Protein AF-A0A957ZDR6-F1 (afdb_monomer)

pLDDT: mean 80.86, std 27.28, range [25.14, 98.69]

Radius of gyration: 25.99 Å; Cα contacts (8 Å, |Δi|>4): 421; chains: 1; bounding box: 66×56×71 Å

Secondary structure (DSSP, 8-state):
-----TT-----HHHHHHHHHHHHHHTT----TT--EEEEEEPTTSSSEEEEESS-EEEES-EEE--GGGHHHH-GGGTTTSEEEEEEEEEE--SSGGGSSTTT---EEEEETTEEEEEE-SBSBSSEEEEETTTT--B--TTTS--S--HHHHHHHHHHHHHH-GGG-S-EEEEEEEEEEE-TTS--EEEEETTEEEEEEEE--TTT-GGGHHHHHHHHHHHHHHS--SS--GGG-GGGGTT---------------TTHHHHHHHHTS-----------------------------------PPPTHHHHHHHSTT--

Sequence (321 aa):
MALYQPDGGFLAPENCVVSYCFAAMRHGAELHGREGVLRWEPLPGGEGVRVYTERAIYEADSLVITAGAWNDEMLGFLRNTAVPELQVLAWFQPQRPEFFTQESFPVFNLLVDEGRYYGFPVHAVPGFKIGKYHHLEERGHPDALRRDVMEEDEEVLRECVARYFPAAAGPVMTLKSCMFTNAPDGHFIIDLHPEHPQVSYASACSGHGFKFGSVIGEILADLAQYRQTRHNIDLFTHTRFQGQSAHGFSGEHGALTPIYETAVRKHAKREQHTISSPVRRTRHSPSGIPGAPSRETHLSRAYGEQPSEQRMQQQAETIRS

Structure (mmCIF, N/CA/C/O backbone):
data_AF-A0A957ZDR6-F1
#
_entry.id   AF-A0A957ZDR6-F1
#
loop_
_atom_site.group_PDB
_atom_site.id
_atom_site.type_symbol
_atom_site.label_atom_id
_atom_site.label_alt_id
_atom_site.label_comp_id
_atom_site.label_asym_id
_atom_site.label_entity_id
_atom_site.label_seq_id
_atom_site.pdbx_PDB_ins_code
_atom_site.Cartn_x
_atom_site.Cartn_y
_atom_site.Cartn_z
_atom_site.occupancy
_atom_site.B_iso_or_equiv
_atom_site.auth_seq_id
_atom_site.auth_comp_id
_atom_site.auth_asym_id
_atom_site.auth_atom_id
_atom_site.pdbx_PDB_model_num
ATOM 1 N N . MET A 1 1 ? 21.757 -15.442 -9.957 1.00 87.81 1 MET A N 1
ATOM 2 C CA . MET A 1 1 ? 20.842 -16.608 -9.962 1.00 87.81 1 MET A CA 1
ATOM 3 C C . MET A 1 1 ? 19.452 -16.095 -10.285 1.00 87.81 1 MET A C 1
ATOM 5 O O . MET A 1 1 ? 19.133 -15.007 -9.828 1.00 87.81 1 MET A O 1
ATOM 9 N N . ALA A 1 2 ? 18.661 -16.827 -11.066 1.00 93.62 2 ALA A N 1
ATOM 10 C CA . ALA A 1 2 ? 17.279 -16.466 -11.372 1.00 93.62 2 ALA A CA 1
ATOM 11 C C . ALA A 1 2 ? 16.365 -17.671 -11.114 1.00 93.62 2 ALA A C 1
ATOM 13 O O . ALA 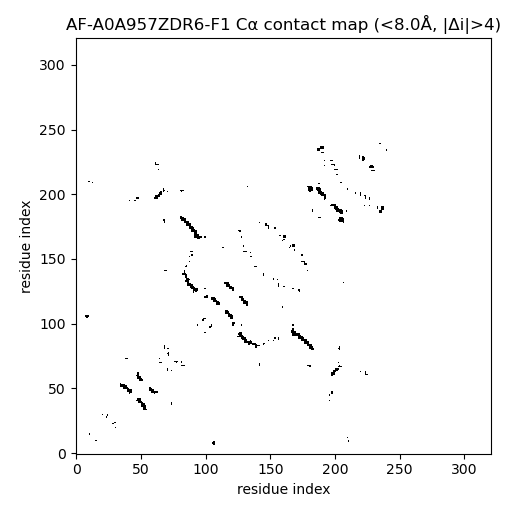A 1 2 ? 16.782 -18.810 -11.324 1.00 93.62 2 ALA A O 1
ATOM 14 N N . LEU A 1 3 ? 15.144 -17.400 -10.659 1.00 96.25 3 LEU A N 1
ATOM 15 C CA . LEU A 1 3 ? 14.067 -18.373 -10.495 1.00 96.25 3 LEU A CA 1
ATOM 16 C C . LEU A 1 3 ? 12.833 -17.818 -11.208 1.00 96.25 3 LEU A C 1
ATOM 18 O O . LEU A 1 3 ? 12.478 -16.660 -10.995 1.00 96.25 3 LEU A O 1
ATOM 22 N N . TYR A 1 4 ? 12.194 -18.637 -12.038 1.00 96.12 4 TYR A N 1
ATOM 23 C CA . TYR A 1 4 ? 10.965 -18.277 -12.737 1.00 96.12 4 TYR A CA 1
ATOM 24 C C . TYR A 1 4 ? 9.782 -19.045 -12.143 1.00 96.12 4 TYR A C 1
ATOM 26 O O . TYR A 1 4 ? 9.853 -20.264 -11.998 1.00 96.12 4 TYR A O 1
ATOM 34 N N . GLN A 1 5 ? 8.711 -18.326 -11.800 1.00 96.12 5 GLN A N 1
ATOM 35 C CA . GLN A 1 5 ? 7.467 -18.891 -11.280 1.00 96.12 5 GLN A CA 1
ATOM 36 C C . GLN A 1 5 ? 6.343 -18.634 -12.298 1.00 96.12 5 GLN A C 1
ATOM 38 O O . GLN A 1 5 ? 5.837 -17.511 -12.342 1.00 96.12 5 GLN A O 1
ATOM 43 N N . PRO A 1 6 ? 5.950 -19.634 -13.109 1.00 94.19 6 PRO A N 1
ATOM 44 C CA . PRO A 1 6 ? 4.965 -19.446 -14.179 1.00 94.19 6 PRO A CA 1
ATOM 45 C C . PRO A 1 6 ? 3.562 -19.110 -13.657 1.00 94.19 6 PRO A C 1
ATOM 47 O O . PRO A 1 6 ? 2.814 -18.422 -14.338 1.00 94.19 6 PRO A O 1
ATOM 50 N N . ASP A 1 7 ? 3.233 -19.530 -12.433 1.00 95.12 7 ASP A N 1
ATOM 51 C CA . ASP A 1 7 ? 1.944 -19.237 -11.787 1.00 95.12 7 ASP A CA 1
ATOM 52 C C . ASP A 1 7 ? 1.899 -17.835 -11.146 1.00 95.12 7 ASP A C 1
ATOM 54 O O . ASP A 1 7 ? 0.899 -17.434 -10.551 1.00 95.12 7 ASP A O 1
ATOM 58 N N . GLY A 1 8 ? 3.014 -17.096 -11.188 1.00 91.75 8 GLY A N 1
ATOM 59 C CA . GLY A 1 8 ? 3.090 -15.715 -10.722 1.00 91.75 8 GLY A CA 1
ATOM 60 C C . GLY A 1 8 ? 2.496 -14.730 -11.731 1.00 91.75 8 GLY A C 1
ATOM 61 O O . GLY A 1 8 ? 2.427 -14.991 -12.927 1.00 91.75 8 GLY A O 1
ATOM 62 N N . GLY A 1 9 ? 2.106 -13.549 -11.255 1.00 94.44 9 GLY A N 1
ATOM 63 C CA . GLY A 1 9 ? 1.541 -12.508 -12.109 1.00 94.44 9 GLY A CA 1
ATOM 64 C C . GLY A 1 9 ? 1.405 -11.172 -11.392 1.00 94.44 9 GLY A C 1
ATOM 65 O O . GLY A 1 9 ? 2.060 -10.920 -10.377 1.00 94.44 9 GLY A O 1
ATOM 66 N N . PHE A 1 10 ? 0.537 -10.312 -11.916 1.00 94.75 10 PHE A N 1
ATOM 67 C CA . PHE A 1 10 ? 0.193 -9.031 -11.308 1.00 94.75 10 PHE A CA 1
ATOM 68 C C . PHE A 1 10 ? -1.315 -8.831 -11.237 1.00 94.75 10 PHE A C 1
ATOM 70 O O . PHE A 1 10 ? -2.092 -9.508 -11.903 1.00 94.75 10 PHE A O 1
ATOM 77 N N . LEU A 1 11 ? -1.707 -7.861 -10.419 1.00 95.62 11 LEU A N 1
ATOM 78 C CA . LEU A 1 11 ? -3.070 -7.361 -10.320 1.00 95.62 11 LEU A CA 1
ATOM 79 C C . LEU A 1 11 ? -3.098 -5.940 -10.883 1.00 95.62 11 LEU A C 1
ATOM 81 O O . LEU A 1 11 ? -2.123 -5.206 -10.722 1.00 95.62 11 LEU A O 1
ATOM 85 N N . ALA A 1 12 ? -4.208 -5.552 -11.510 1.00 95.50 12 ALA A N 1
ATOM 86 C CA . ALA A 1 12 ? -4.492 -4.161 -11.856 1.00 95.50 12 ALA A CA 1
ATOM 87 C C . ALA A 1 12 ? -5.163 -3.494 -10.640 1.00 95.50 12 ALA A C 1
ATOM 89 O O . ALA A 1 12 ? -6.357 -3.724 -10.414 1.00 95.50 12 ALA A O 1
ATOM 90 N N . PRO A 1 13 ? -4.419 -2.741 -9.805 1.00 94.56 13 PRO A N 1
ATOM 91 C CA . PRO A 1 13 ? -4.865 -2.455 -8.452 1.00 94.56 13 PRO A CA 1
ATOM 92 C C . PRO A 1 13 ? -6.097 -1.554 -8.399 1.00 94.56 13 PRO A C 1
ATOM 94 O O . PRO A 1 13 ? -7.017 -1.822 -7.625 1.00 94.56 13 PRO A O 1
ATOM 97 N N . GLU A 1 14 ? -6.169 -0.549 -9.269 1.00 95.50 14 GLU A N 1
ATOM 98 C CA . GLU A 1 14 ? -7.319 0.349 -9.354 1.00 95.50 14 GLU A CA 1
ATOM 99 C C . GLU A 1 14 ? -8.589 -0.421 -9.747 1.00 95.50 14 GLU A C 1
ATOM 101 O O . GLU A 1 14 ? -9.639 -0.240 -9.133 1.00 95.50 14 GLU A O 1
ATOM 106 N N . ASN A 1 15 ? -8.485 -1.357 -10.697 1.00 97.12 15 ASN A N 1
ATOM 107 C CA . ASN A 1 15 ? -9.616 -2.185 -11.126 1.00 97.12 15 ASN A CA 1
ATOM 108 C C . ASN A 1 15 ? -10.099 -3.117 -10.009 1.00 97.12 15 ASN A C 1
ATOM 110 O O . ASN A 1 15 ? -11.307 -3.297 -9.842 1.00 97.12 15 ASN A O 1
ATOM 114 N N . CYS A 1 16 ? -9.182 -3.698 -9.229 1.00 98.06 16 CYS A N 1
ATOM 115 C CA . CYS A 1 16 ? -9.539 -4.517 -8.072 1.00 98.06 16 CYS A CA 1
ATOM 116 C C . CYS A 1 16 ? -10.306 -3.697 -7.022 1.00 98.06 16 CYS A C 1
ATOM 118 O O . CYS A 1 16 ? -11.359 -4.140 -6.566 1.00 98.06 16 CYS A O 1
ATOM 120 N N . VAL A 1 17 ? -9.823 -2.497 -6.677 1.00 97.69 17 VAL A N 1
ATOM 121 C CA . VAL A 1 17 ? -10.490 -1.609 -5.705 1.00 97.69 17 VAL A CA 1
ATOM 122 C C . VAL A 1 17 ? -11.878 -1.206 -6.199 1.00 97.69 17 VAL A C 1
ATOM 124 O O . VAL A 1 17 ? -12.858 -1.385 -5.480 1.00 97.69 17 VAL A O 1
ATOM 127 N N . VAL A 1 18 ? -11.984 -0.747 -7.449 1.00 97.88 18 VAL A N 1
ATOM 128 C CA . VAL A 1 18 ? -13.267 -0.378 -8.067 1.00 97.88 18 VAL A CA 1
ATOM 129 C C . VAL A 1 18 ? -14.252 -1.552 -8.043 1.00 97.88 18 VAL A C 1
ATOM 131 O O . VAL A 1 18 ? -15.420 -1.372 -7.697 1.00 97.88 18 VAL A O 1
ATOM 134 N N . SER A 1 19 ? -13.781 -2.764 -8.345 1.00 98.25 19 SER A N 1
ATOM 135 C CA . SER A 1 19 ? -14.615 -3.972 -8.324 1.00 98.25 19 SER A CA 1
ATOM 136 C C . SER A 1 19 ? -15.139 -4.289 -6.921 1.00 98.25 19 SER A C 1
ATOM 138 O O . SER A 1 19 ? -16.328 -4.575 -6.772 1.00 98.25 19 SER A O 1
ATOM 140 N N . TYR A 1 20 ? -14.295 -4.189 -5.887 1.00 98.12 20 TYR A N 1
ATOM 141 C CA . TYR A 1 20 ? -14.732 -4.378 -4.501 1.00 98.12 20 TYR A CA 1
ATOM 142 C C . TYR A 1 20 ? -15.722 -3.303 -4.051 1.00 98.12 20 TYR A C 1
ATOM 144 O O . TYR A 1 20 ? -16.720 -3.644 -3.421 1.00 98.12 20 TYR A O 1
ATOM 152 N N . CYS A 1 21 ? -15.513 -2.034 -4.414 1.00 98.31 21 CYS A N 1
ATOM 153 C CA . CYS A 1 21 ? -16.462 -0.962 -4.104 1.00 98.31 21 CYS A CA 1
ATOM 154 C C . CYS A 1 21 ? -17.841 -1.226 -4.725 1.00 98.31 21 CYS A C 1
ATOM 156 O O . CYS A 1 21 ? -18.854 -1.125 -4.034 1.00 98.31 21 CYS A O 1
ATOM 158 N N . PHE A 1 22 ? -17.898 -1.610 -6.006 1.00 98.31 22 PHE A N 1
ATOM 159 C CA . PHE A 1 22 ? -19.168 -1.949 -6.655 1.00 98.31 22 PHE A CA 1
ATOM 160 C C . PHE A 1 22 ? -19.846 -3.166 -6.027 1.00 98.31 22 PHE A C 1
ATOM 162 O O . PHE A 1 22 ? -21.063 -3.150 -5.829 1.00 98.31 22 PHE A O 1
ATOM 169 N N . ALA A 1 23 ? -19.079 -4.204 -5.690 1.00 98.44 23 ALA A N 1
ATOM 170 C CA . ALA A 1 23 ? -19.614 -5.370 -4.998 1.00 98.44 23 ALA A CA 1
ATOM 171 C C . ALA A 1 23 ? -20.181 -4.988 -3.621 1.00 98.44 23 ALA A C 1
ATOM 173 O O . ALA A 1 23 ? -21.320 -5.337 -3.319 1.00 98.44 23 ALA A O 1
ATOM 174 N N . ALA A 1 24 ? -19.442 -4.212 -2.824 1.00 98.38 24 ALA A N 1
ATOM 175 C CA . ALA A 1 24 ? -19.879 -3.756 -1.508 1.00 98.38 24 ALA A CA 1
ATOM 176 C C . ALA A 1 24 ? -21.178 -2.936 -1.590 1.00 98.38 24 ALA A C 1
ATOM 178 O O . ALA A 1 24 ? -22.138 -3.245 -0.886 1.00 98.38 24 ALA A O 1
ATOM 179 N N . MET A 1 25 ? -21.259 -1.966 -2.510 1.00 98.31 25 MET A N 1
ATOM 180 C CA . MET A 1 25 ? -22.481 -1.176 -2.726 1.00 98.31 25 MET A CA 1
ATOM 181 C C . MET A 1 25 ? -23.672 -2.048 -3.138 1.00 98.31 25 MET A C 1
ATOM 183 O O . MET A 1 25 ? -24.784 -1.850 -2.652 1.00 98.31 25 MET A O 1
ATOM 187 N N . ARG A 1 26 ? -23.458 -3.063 -3.987 1.00 98.56 26 ARG A N 1
ATOM 188 C CA . ARG A 1 26 ? -24.514 -4.018 -4.371 1.00 98.56 26 ARG A CA 1
ATOM 189 C C . ARG A 1 26 ? -25.044 -4.821 -3.177 1.00 98.56 26 ARG A C 1
ATOM 191 O O . ARG A 1 26 ? -26.199 -5.240 -3.199 1.00 98.56 26 ARG A O 1
ATOM 198 N N . HIS A 1 27 ? -24.215 -5.027 -2.159 1.00 98.44 27 HIS A N 1
ATOM 199 C CA . HIS A 1 27 ? -24.588 -5.675 -0.904 1.00 98.44 27 HIS A CA 1
ATOM 200 C C . HIS A 1 27 ? -25.086 -4.694 0.171 1.00 98.44 27 HIS A C 1
ATOM 202 O O . HIS A 1 27 ? -25.344 -5.118 1.294 1.00 98.44 27 HIS A O 1
ATOM 208 N N . GLY A 1 28 ? -25.277 -3.415 -0.172 1.00 98.56 28 GLY A N 1
ATOM 209 C CA . GLY A 1 28 ? -25.850 -2.404 0.716 1.00 98.56 28 GLY A CA 1
ATOM 210 C C . GLY A 1 28 ? -24.833 -1.588 1.514 1.00 98.56 28 GLY A C 1
ATOM 211 O O . GLY A 1 28 ? -25.240 -0.852 2.403 1.00 98.56 28 GLY A O 1
ATOM 212 N N . ALA A 1 29 ? -23.532 -1.692 1.222 1.00 98.44 29 ALA A N 1
ATOM 213 C CA . ALA A 1 29 ? -22.541 -0.824 1.854 1.00 98.44 29 ALA A CA 1
ATOM 214 C C . ALA A 1 29 ? -22.674 0.625 1.358 1.00 98.44 29 ALA A C 1
ATOM 216 O O . ALA A 1 29 ? -22.761 0.876 0.153 1.00 98.44 29 ALA A O 1
ATOM 217 N N . GLU A 1 30 ? -22.611 1.578 2.284 1.00 98.19 30 GLU A N 1
ATOM 218 C CA . GLU A 1 30 ? -22.577 3.009 1.985 1.00 98.19 30 GLU A CA 1
ATOM 219 C C . GLU A 1 30 ? -21.123 3.491 1.887 1.00 98.19 30 GLU A C 1
ATOM 221 O O . GLU A 1 30 ? -20.305 3.231 2.769 1.00 98.19 30 GLU A O 1
ATOM 226 N N . LEU A 1 31 ? -20.778 4.175 0.791 1.00 97.75 31 LEU A N 1
ATOM 227 C CA . LEU A 1 31 ? -19.429 4.697 0.559 1.00 97.75 31 LEU A CA 1
ATOM 228 C C . LEU A 1 31 ? -19.418 6.225 0.651 1.00 97.75 31 LEU A C 1
ATOM 230 O O . LEU A 1 31 ? -19.901 6.923 -0.242 1.00 97.75 31 LEU A O 1
ATOM 234 N N . HIS A 1 32 ? -18.791 6.739 1.706 1.00 97.31 32 HIS A N 1
ATOM 235 C CA . HIS A 1 32 ? -18.653 8.169 1.971 1.00 97.31 32 HIS A CA 1
ATOM 236 C C . HIS A 1 32 ? -17.319 8.692 1.423 1.00 97.31 32 HIS A C 1
ATOM 238 O O . HIS A 1 32 ? -16.299 8.735 2.106 1.00 97.31 32 HIS A O 1
ATOM 244 N N . GLY A 1 33 ? -17.304 9.048 0.137 1.00 95.94 33 GLY A N 1
ATOM 245 C CA . GLY A 1 33 ? -16.119 9.606 -0.518 1.00 95.94 33 GLY A CA 1
ATOM 246 C C . GLY A 1 33 ? -15.890 11.089 -0.200 1.00 95.94 33 GLY A C 1
ATOM 247 O O . GLY A 1 33 ? -16.839 11.865 -0.079 1.00 95.94 33 GLY A O 1
ATOM 248 N N . ARG A 1 34 ? -14.614 11.511 -0.188 1.00 96.25 34 ARG A N 1
ATOM 249 C CA . ARG A 1 34 ? -14.180 12.903 0.081 1.00 96.25 34 ARG A CA 1
ATOM 250 C C . ARG A 1 34 ? -14.604 13.412 1.465 1.00 96.25 34 ARG A C 1
ATOM 252 O O . ARG A 1 34 ? -15.035 14.557 1.600 1.00 96.25 34 ARG A O 1
ATOM 259 N N . GLU A 1 35 ? -14.517 12.544 2.458 1.00 97.69 35 GLU A N 1
ATOM 260 C CA . GLU A 1 35 ? -14.884 12.834 3.836 1.00 97.69 35 GLU A CA 1
ATOM 261 C C . GLU A 1 35 ? -13.747 12.374 4.746 1.00 97.69 35 GLU A C 1
ATOM 263 O O . GLU A 1 35 ? -13.565 11.175 4.963 1.00 97.69 35 GLU A O 1
ATOM 268 N N . GLY A 1 36 ? -12.932 13.327 5.206 1.00 96.94 36 GLY A N 1
ATOM 269 C CA . GLY A 1 36 ? -11.820 13.031 6.101 1.00 96.94 36 GLY A CA 1
ATOM 270 C C . GLY A 1 36 ? -12.322 12.610 7.480 1.00 96.94 36 GLY A C 1
ATOM 271 O O . GLY A 1 36 ? -13.165 13.287 8.075 1.00 96.94 36 GLY A O 1
ATOM 272 N N . VAL A 1 37 ? -11.801 11.500 8.003 1.00 98.00 37 VAL A N 1
ATOM 273 C CA . VAL A 1 37 ? -11.953 11.161 9.423 1.00 98.00 37 VAL A CA 1
ATOM 274 C C . VAL A 1 37 ? -11.009 12.059 10.217 1.00 98.00 37 VAL A C 1
ATOM 276 O O . VAL A 1 37 ? -9.846 12.195 9.859 1.00 98.00 37 VAL A O 1
ATOM 279 N N . LEU A 1 38 ? -11.512 12.669 11.289 1.00 97.31 38 LEU A N 1
ATOM 280 C CA . LEU A 1 38 ? -10.749 13.578 12.148 1.00 97.31 38 LEU A CA 1
ATOM 281 C C . LEU A 1 38 ? -10.263 12.883 13.420 1.00 97.31 38 LEU A C 1
ATOM 283 O O . LEU A 1 38 ? -9.162 13.145 13.894 1.00 97.31 38 LEU A O 1
ATOM 287 N N . ARG A 1 39 ? -11.117 12.039 14.009 1.00 97.88 39 ARG A N 1
ATOM 288 C CA . ARG A 1 39 ? -10.822 11.244 15.210 1.00 97.88 39 ARG A CA 1
ATOM 289 C C . ARG A 1 39 ? -11.894 10.184 15.434 1.00 97.88 39 ARG A C 1
ATOM 291 O O . ARG A 1 39 ? -12.987 10.261 14.873 1.00 97.88 39 ARG A O 1
ATOM 298 N N . TRP A 1 40 ? -11.624 9.264 16.347 1.00 98.12 40 TRP A N 1
ATOM 299 C CA . TRP A 1 40 ? -12.604 8.316 16.864 1.00 98.12 40 TRP A CA 1
ATOM 300 C C . TRP A 1 40 ? -12.458 8.174 18.384 1.00 98.12 40 TRP A C 1
ATOM 302 O O . TRP A 1 40 ? -11.443 8.570 18.957 1.00 98.12 40 TRP A O 1
ATOM 312 N N . GLU A 1 41 ? -13.485 7.648 19.043 1.00 97.81 41 GLU A N 1
ATOM 313 C CA . GLU A 1 41 ? -13.469 7.315 20.473 1.00 97.81 41 GLU A CA 1
ATOM 314 C C . GLU A 1 41 ? -14.363 6.090 20.743 1.00 97.81 41 GLU A C 1
ATOM 316 O O . GLU A 1 41 ? -15.332 5.877 20.009 1.00 97.81 41 GLU A O 1
ATOM 321 N N . PRO A 1 42 ? -14.079 5.264 21.765 1.00 97.50 42 PRO A N 1
ATOM 322 C CA . PRO A 1 42 ? -15.013 4.228 22.197 1.00 97.50 42 PRO A CA 1
ATOM 323 C C . PRO A 1 42 ? -16.284 4.857 22.791 1.00 97.50 42 PRO A C 1
ATOM 325 O O . PRO A 1 42 ? -16.229 5.908 23.436 1.00 97.50 42 PRO A O 1
ATOM 328 N N . LEU A 1 43 ? -17.433 4.202 22.614 1.00 97.25 43 LEU A N 1
ATOM 329 C CA . LEU A 1 43 ? -18.673 4.635 23.262 1.00 97.25 43 LEU A CA 1
ATOM 330 C C . LEU A 1 43 ? -18.635 4.389 24.785 1.00 97.25 43 LEU A C 1
ATOM 332 O O . LEU A 1 43 ? -17.914 3.501 25.259 1.00 97.25 43 LEU A O 1
ATOM 336 N N . PRO A 1 44 ? -19.420 5.144 25.584 1.00 91.19 44 PRO A N 1
ATOM 337 C CA . PRO A 1 44 ? -19.577 4.871 27.010 1.00 91.19 44 PRO A CA 1
ATOM 338 C C . PRO A 1 44 ? -20.025 3.425 27.255 1.00 91.19 44 PRO A C 1
ATOM 340 O O . PRO A 1 44 ? -20.981 2.961 26.645 1.00 91.19 44 PRO A O 1
ATOM 343 N N . GLY A 1 45 ? -19.341 2.714 28.154 1.00 84.25 45 GLY A N 1
ATOM 344 C CA . GLY A 1 45 ? -19.579 1.285 28.402 1.00 84.25 45 GLY A CA 1
ATOM 345 C C . GLY A 1 45 ? -18.694 0.344 27.578 1.00 84.25 45 GLY A C 1
ATOM 346 O O . GLY A 1 45 ? -18.644 -0.842 27.882 1.00 84.25 45 GLY A O 1
ATOM 347 N N . GLY A 1 46 ? -17.935 0.864 26.606 1.00 81.06 46 GLY A N 1
ATOM 348 C CA . GLY A 1 46 ? -16.955 0.094 25.832 1.00 81.06 46 GLY A CA 1
ATOM 349 C C . GLY A 1 46 ? -17.546 -0.736 24.690 1.00 81.06 46 GLY A C 1
ATOM 350 O O . GLY A 1 46 ? -16.796 -1.410 23.988 1.00 81.06 46 GLY A O 1
ATOM 351 N N . GLU A 1 47 ? -18.860 -0.669 24.476 1.00 87.88 47 GLU A N 1
ATOM 352 C CA . GLU A 1 47 ? -19.558 -1.346 23.384 1.00 87.88 47 GLU A CA 1
ATOM 353 C C . GLU A 1 47 ? -19.675 -0.395 22.186 1.00 87.88 47 GLU A C 1
ATOM 355 O O . GLU A 1 47 ? -20.469 0.540 22.194 1.00 87.88 47 GLU A O 1
ATOM 360 N N . GLY A 1 48 ? -18.840 -0.610 21.168 1.00 96.19 48 GLY A N 1
ATOM 361 C CA . GLY A 1 48 ? -18.839 0.182 19.938 1.00 96.19 48 GLY A CA 1
ATOM 362 C C . GLY A 1 48 ? -17.908 1.397 19.944 1.00 96.19 48 GLY A C 1
ATOM 363 O O . GLY A 1 48 ? -17.063 1.588 20.830 1.00 96.19 48 GLY A O 1
ATOM 364 N N . VAL A 1 49 ? -18.030 2.197 18.891 1.00 98.31 49 VAL A N 1
ATOM 365 C CA . VAL A 1 49 ? -17.201 3.370 18.602 1.00 98.31 49 VAL A CA 1
ATOM 366 C C . VAL A 1 49 ? -18.043 4.535 18.099 1.00 98.31 49 VAL A C 1
ATOM 368 O O . VAL A 1 49 ? -19.118 4.350 17.527 1.00 98.31 49 VAL A O 1
ATOM 371 N N . ARG A 1 50 ? -17.494 5.738 18.244 1.00 98.44 50 ARG A N 1
ATOM 372 C CA . ARG A 1 50 ? -17.949 6.950 17.575 1.00 98.44 50 ARG A CA 1
ATOM 373 C C . ARG A 1 50 ? -16.824 7.512 16.714 1.00 98.44 50 ARG A C 1
ATOM 375 O O . ARG A 1 50 ? -15.711 7.707 17.200 1.00 98.44 50 ARG A O 1
ATOM 382 N N . VAL A 1 51 ? -17.119 7.800 15.452 1.00 98.56 51 VAL A N 1
ATOM 383 C CA . VAL A 1 51 ? -16.183 8.354 14.467 1.00 98.56 51 VAL A CA 1
ATOM 384 C C . VAL A 1 51 ? -16.630 9.760 14.092 1.00 98.56 51 VAL A C 1
ATOM 386 O O . VAL A 1 51 ? -17.776 9.966 13.700 1.00 98.56 51 VAL A O 1
ATOM 389 N N . TYR A 1 52 ? -15.721 10.724 14.206 1.00 98.56 52 TYR A N 1
ATOM 390 C CA . TYR A 1 52 ? -15.947 12.118 13.849 1.00 98.56 52 TYR A CA 1
ATOM 391 C C . TYR A 1 52 ? -15.275 12.396 12.513 1.00 98.56 52 TYR A C 1
ATOM 393 O O . TYR A 1 52 ? -14.077 12.145 12.354 1.00 98.56 52 TYR A O 1
ATOM 401 N N . THR A 1 53 ? -16.028 12.944 11.570 1.00 98.44 53 THR A N 1
ATOM 402 C CA . THR A 1 53 ? -15.521 13.343 10.258 1.00 98.44 53 THR A CA 1
ATOM 403 C C . THR A 1 53 ? -15.668 14.844 10.065 1.00 98.44 53 THR A C 1
ATOM 405 O O . THR A 1 53 ? -16.249 15.552 10.889 1.00 98.44 53 THR A O 1
ATOM 408 N N . GLU A 1 54 ? -15.169 15.343 8.941 1.00 97.62 54 GLU A N 1
ATOM 409 C CA . GLU A 1 54 ? -15.395 16.724 8.505 1.00 97.62 54 GLU A CA 1
ATOM 410 C C . GLU A 1 54 ? -16.879 17.067 8.281 1.00 97.62 54 GLU A C 1
ATOM 412 O O . GLU A 1 54 ? -17.221 18.243 8.153 1.00 97.62 54 GLU A O 1
ATOM 417 N N . ARG A 1 55 ? -17.764 16.064 8.185 1.00 97.94 55 ARG A N 1
ATOM 418 C CA . ARG A 1 55 ? -19.165 16.253 7.774 1.00 97.94 55 ARG A CA 1
ATOM 419 C C . ARG A 1 55 ? -20.183 15.728 8.773 1.00 97.94 55 ARG A C 1
ATOM 421 O O . ARG A 1 55 ? -21.289 16.263 8.827 1.00 97.94 55 ARG A O 1
ATOM 428 N N . ALA A 1 56 ? -19.848 14.683 9.520 1.00 98.06 56 ALA A N 1
ATOM 429 C CA . ALA A 1 56 ? -20.808 13.942 10.319 1.00 98.06 56 ALA A CA 1
ATOM 430 C C . ALA A 1 56 ? -20.149 13.209 11.495 1.00 98.06 56 ALA A C 1
ATOM 432 O O . ALA A 1 56 ? -18.928 13.171 11.662 1.00 98.06 56 ALA A O 1
ATOM 433 N N . ILE A 1 57 ? -21.009 12.631 12.327 1.00 98.50 57 ILE A N 1
ATOM 434 C CA . ILE A 1 57 ? -20.635 11.713 13.394 1.00 98.50 57 ILE A CA 1
ATOM 435 C C . ILE A 1 57 ? -21.335 10.390 13.105 1.00 98.50 57 ILE A C 1
ATOM 437 O O . ILE A 1 57 ? -22.550 10.376 12.907 1.00 98.50 57 ILE A O 1
ATOM 441 N N . TYR A 1 58 ? -20.573 9.299 13.107 1.00 98.31 58 TYR A N 1
ATOM 442 C CA . TYR A 1 58 ? -21.087 7.943 12.925 1.00 98.31 58 TYR A CA 1
ATOM 443 C C . TYR A 1 58 ? -20.845 7.124 14.184 1.00 98.31 58 TYR A C 1
ATOM 445 O O . TYR A 1 58 ? -19.807 7.267 14.831 1.00 98.31 58 TYR A O 1
ATOM 453 N N . GLU A 1 59 ? -21.781 6.243 14.507 1.00 98.19 59 GLU A N 1
ATOM 454 C CA . GLU A 1 59 ? -21.633 5.251 15.568 1.00 98.19 59 GLU A CA 1
ATOM 455 C C . GLU A 1 59 ? -21.756 3.852 14.968 1.00 98.19 59 GLU A C 1
ATOM 457 O O . GLU A 1 59 ? -22.542 3.635 14.044 1.00 98.19 59 GLU A O 1
ATOM 462 N N . ALA A 1 60 ? -20.943 2.919 15.460 1.00 98.06 60 ALA A N 1
ATOM 463 C CA . ALA A 1 60 ? -20.924 1.541 14.984 1.00 98.06 60 ALA A CA 1
ATOM 464 C C . ALA A 1 60 ? -20.442 0.586 16.080 1.00 98.06 60 ALA A C 1
ATOM 466 O O . ALA A 1 60 ? -19.642 0.963 16.936 1.00 98.06 60 ALA A O 1
ATOM 467 N N . ASP A 1 61 ? -20.852 -0.680 15.999 1.00 97.75 61 ASP A N 1
ATOM 468 C CA . ASP A 1 61 ? -20.408 -1.725 16.931 1.00 97.75 61 ASP A CA 1
ATOM 469 C C . ASP A 1 61 ? -18.915 -2.057 16.778 1.00 97.75 61 ASP A C 1
ATOM 471 O O . ASP A 1 61 ? -18.282 -2.560 17.706 1.00 97.75 61 ASP A O 1
ATOM 475 N N . SER A 1 62 ? -18.343 -1.817 15.593 1.00 98.12 62 SER A N 1
ATOM 476 C CA . SER A 1 62 ? -16.951 -2.136 15.260 1.00 98.12 62 SER A CA 1
ATOM 477 C C . SER A 1 62 ? -16.328 -1.102 14.336 1.00 98.12 62 SER A C 1
ATOM 479 O O . SER A 1 62 ? -17.013 -0.519 13.497 1.00 98.12 62 SER A O 1
ATOM 481 N N . LEU A 1 63 ? -15.008 -0.943 14.441 1.00 98.62 63 LEU A N 1
ATOM 482 C CA . LEU A 1 63 ? -14.207 -0.099 13.557 1.00 98.62 63 LEU A CA 1
ATOM 483 C C . LEU A 1 63 ? -13.092 -0.914 12.903 1.00 98.62 63 LEU A C 1
ATOM 485 O O . LEU A 1 63 ? -12.415 -1.703 13.563 1.00 98.62 63 LEU A O 1
ATOM 489 N N . VAL A 1 64 ? -12.874 -0.685 11.611 1.00 98.69 64 VAL A N 1
ATOM 490 C CA . VAL A 1 64 ? -11.722 -1.209 10.873 1.00 98.69 64 VAL A CA 1
ATOM 491 C C . VAL A 1 64 ? -10.892 -0.025 10.389 1.00 98.69 64 VAL A C 1
ATOM 493 O O . VAL A 1 64 ? -11.399 0.816 9.649 1.00 98.69 64 VAL A O 1
ATOM 496 N N . ILE A 1 65 ? -9.626 0.056 10.802 1.00 98.56 65 ILE A N 1
ATOM 497 C CA . ILE A 1 65 ? -8.722 1.153 10.433 1.00 98.56 65 ILE A CA 1
ATOM 498 C C . ILE A 1 65 ? -7.705 0.660 9.396 1.00 98.56 65 ILE A C 1
ATOM 500 O O . ILE A 1 65 ? -6.823 -0.152 9.683 1.00 98.56 65 ILE A O 1
ATOM 504 N N . THR A 1 66 ? -7.839 1.164 8.169 1.00 97.81 66 THR A N 1
ATOM 505 C CA . THR A 1 66 ? -6.979 0.848 7.014 1.00 97.81 66 THR A CA 1
ATOM 506 C C . THR A 1 66 ? -6.635 2.110 6.217 1.00 97.81 66 THR A C 1
ATOM 508 O O . THR A 1 66 ? -6.696 2.122 4.988 1.00 97.81 66 THR A O 1
ATOM 511 N N . ALA A 1 67 ? -6.282 3.194 6.911 1.00 96.69 67 ALA A N 1
ATOM 512 C CA . ALA A 1 67 ? -5.959 4.505 6.338 1.00 96.69 67 ALA A CA 1
ATOM 513 C C . ALA A 1 67 ? -4.565 4.571 5.669 1.00 96.69 67 ALA A C 1
ATOM 515 O O . ALA A 1 67 ? -4.093 5.639 5.278 1.00 96.69 67 ALA A O 1
ATOM 516 N N . GLY A 1 68 ? -3.884 3.431 5.520 1.00 95.62 68 GLY A N 1
ATOM 517 C CA . GLY A 1 68 ? -2.588 3.337 4.853 1.00 95.62 68 GLY A CA 1
ATOM 518 C C . GLY A 1 68 ? -1.528 4.188 5.552 1.00 95.62 68 GLY A C 1
ATOM 519 O O . GLY A 1 68 ? -1.214 3.958 6.717 1.00 95.62 68 GLY A O 1
ATOM 520 N N . ALA A 1 69 ? -0.981 5.173 4.837 1.00 96.50 69 ALA A N 1
ATOM 521 C CA . ALA A 1 69 ? 0.077 6.041 5.348 1.00 96.50 69 ALA A CA 1
ATOM 522 C C . ALA A 1 69 ? -0.367 6.983 6.482 1.00 96.50 69 ALA A C 1
ATOM 524 O O . ALA A 1 69 ? 0.495 7.463 7.205 1.00 96.50 69 ALA A O 1
ATOM 525 N N . TRP A 1 70 ? -1.675 7.187 6.665 1.00 96.94 70 TRP A N 1
ATOM 526 C CA . TRP A 1 70 ? -2.265 8.004 7.736 1.00 96.94 70 TRP A CA 1
ATOM 527 C C . TRP A 1 70 ? -2.695 7.176 8.958 1.00 96.94 70 TRP A C 1
ATOM 529 O O . TRP A 1 70 ? -3.385 7.665 9.848 1.00 96.94 70 TRP A O 1
ATOM 539 N N . ASN A 1 71 ? -2.343 5.886 9.015 1.00 95.44 71 ASN A N 1
ATOM 540 C CA . ASN A 1 71 ? -2.776 5.025 10.116 1.00 95.44 71 ASN A CA 1
ATOM 541 C C . ASN A 1 71 ? -2.287 5.509 11.492 1.00 95.44 71 ASN A C 1
ATOM 543 O O . ASN A 1 71 ? -2.979 5.265 12.474 1.00 95.44 71 ASN A O 1
ATOM 547 N N . ASP A 1 72 ? -1.137 6.180 11.592 1.00 93.00 72 ASP A N 1
ATOM 548 C CA . ASP A 1 72 ? -0.600 6.661 12.873 1.00 93.00 72 ASP A CA 1
ATOM 549 C C . ASP A 1 72 ? -1.409 7.822 13.480 1.00 93.00 72 ASP A C 1
ATOM 551 O O . ASP A 1 72 ? -1.441 7.963 14.704 1.00 93.00 72 ASP A O 1
ATOM 555 N N . GLU A 1 73 ? -2.108 8.609 12.660 1.00 93.94 73 GLU A N 1
ATOM 556 C CA . GLU A 1 73 ? -3.037 9.649 13.119 1.00 93.94 73 GLU A CA 1
ATOM 557 C C . GLU A 1 73 ? -4.229 9.052 13.873 1.00 93.94 73 GLU A C 1
ATOM 559 O O . GLU A 1 73 ? -4.704 9.625 14.853 1.00 93.94 73 GLU A O 1
ATOM 564 N N . MET A 1 74 ? -4.675 7.867 13.450 1.00 95.25 74 MET A N 1
ATOM 565 C CA . MET A 1 74 ? -5.800 7.150 14.058 1.00 95.25 74 MET A CA 1
ATOM 566 C C . MET A 1 74 ? -5.360 6.141 15.123 1.00 95.25 74 MET A C 1
ATOM 568 O O . MET A 1 74 ? -6.150 5.774 15.994 1.00 95.25 74 MET A O 1
ATOM 572 N N . LEU A 1 75 ? -4.114 5.672 15.046 1.00 95.81 75 LEU A N 1
ATOM 573 C CA . LEU A 1 75 ? -3.523 4.637 15.891 1.00 95.81 75 LEU A CA 1
ATOM 574 C C . LEU A 1 75 ? -2.167 5.128 16.402 1.00 95.81 75 LEU A C 1
ATOM 576 O O . LEU A 1 75 ? -1.113 4.689 15.942 1.00 95.81 75 LEU A O 1
ATOM 580 N N . GLY A 1 76 ? -2.187 6.040 17.376 1.00 94.06 76 GLY A N 1
ATOM 581 C CA . GLY A 1 76 ? -0.982 6.731 17.852 1.00 94.06 76 GLY A CA 1
ATOM 582 C C . GLY A 1 76 ? 0.157 5.815 18.320 1.00 94.06 76 GLY A C 1
ATOM 583 O O . GLY A 1 76 ? 1.319 6.210 18.247 1.00 94.06 76 GLY A O 1
ATOM 584 N N . PHE A 1 77 ? -0.140 4.581 18.741 1.00 93.44 77 PHE A N 1
ATOM 585 C CA . PHE A 1 77 ? 0.871 3.587 19.123 1.00 93.44 77 PHE A CA 1
ATOM 586 C C . PHE A 1 77 ? 1.653 3.005 17.933 1.00 93.44 77 PHE A C 1
ATOM 588 O O . PHE A 1 77 ? 2.715 2.430 18.143 1.00 93.44 77 PHE A O 1
ATOM 595 N N . LEU A 1 78 ? 1.168 3.165 16.696 1.00 94.06 78 LEU A N 1
ATOM 596 C CA . LEU A 1 78 ? 1.904 2.798 15.482 1.00 94.06 78 LEU A CA 1
ATOM 597 C C . LEU A 1 78 ? 2.916 3.867 15.060 1.00 94.06 78 LEU A C 1
ATOM 599 O O . LEU A 1 78 ? 3.704 3.633 14.138 1.00 94.06 78 LEU A O 1
ATOM 603 N N . ARG A 1 79 ? 2.924 5.031 15.722 1.00 90.62 79 ARG A N 1
ATOM 604 C CA . ARG A 1 79 ? 3.906 6.086 15.469 1.00 90.62 79 ARG A CA 1
ATOM 605 C C . ARG A 1 79 ? 5.314 5.515 15.646 1.00 90.62 79 ARG A C 1
ATOM 607 O O . ARG A 1 79 ? 5.624 4.913 16.668 1.00 90.62 79 ARG A O 1
ATOM 614 N N . ASN A 1 80 ? 6.171 5.728 14.649 1.00 89.94 80 ASN A N 1
ATOM 615 C CA . ASN A 1 80 ? 7.532 5.173 14.522 1.00 89.94 80 ASN A CA 1
ATOM 616 C C . ASN A 1 80 ? 7.628 3.679 14.159 1.00 89.94 80 ASN A C 1
ATOM 618 O O . ASN A 1 80 ? 8.708 3.234 13.776 1.00 89.94 80 ASN A O 1
ATOM 622 N N . THR A 1 81 ? 6.538 2.912 14.227 1.00 93.56 81 THR A N 1
ATOM 623 C CA . THR A 1 81 ? 6.512 1.504 13.794 1.00 93.56 81 THR A CA 1
ATOM 624 C C . THR A 1 81 ? 5.908 1.347 12.404 1.00 93.56 81 THR A C 1
ATOM 626 O O . THR A 1 81 ? 6.299 0.444 11.684 1.00 93.56 81 THR A O 1
ATOM 629 N N . ALA A 1 82 ? 4.986 2.215 11.992 1.00 95.00 82 ALA A N 1
ATOM 630 C CA . ALA A 1 82 ? 4.444 2.251 10.637 1.00 95.00 82 ALA A CA 1
ATOM 631 C C . ALA A 1 82 ? 4.841 3.579 9.981 1.00 95.00 82 ALA A C 1
ATOM 633 O O . ALA A 1 82 ? 4.154 4.583 10.140 1.00 95.00 82 ALA A O 1
ATOM 634 N N . VAL A 1 83 ? 5.976 3.598 9.278 1.00 96.12 83 VAL A N 1
ATOM 635 C CA . VAL A 1 83 ? 6.587 4.841 8.777 1.00 96.12 83 VAL A CA 1
ATOM 636 C C . VAL A 1 83 ? 6.319 5.012 7.281 1.00 96.12 83 VAL A C 1
ATOM 638 O O . VAL A 1 83 ? 6.726 4.145 6.499 1.00 96.12 83 VAL A O 1
ATOM 641 N N . PRO A 1 84 ? 5.650 6.097 6.854 1.00 97.56 84 PRO A N 1
ATOM 642 C CA . PRO A 1 84 ? 5.475 6.401 5.443 1.00 97.56 84 PRO A CA 1
ATOM 643 C C . PRO A 1 84 ? 6.789 6.736 4.746 1.00 97.56 84 PRO A C 1
ATOM 645 O O . PRO A 1 84 ? 7.667 7.398 5.303 1.00 97.56 84 PRO A O 1
ATOM 648 N N . GLU A 1 85 ? 6.901 6.287 3.503 1.00 97.56 85 GLU A N 1
ATOM 649 C CA . GLU A 1 85 ? 8.083 6.486 2.680 1.00 97.56 85 GLU A CA 1
ATOM 650 C C . GLU A 1 85 ? 7.682 6.705 1.221 1.00 97.56 85 GLU A C 1
ATOM 652 O O . GLU A 1 85 ? 6.928 5.907 0.647 1.00 97.56 85 GLU A O 1
ATOM 657 N N . LEU A 1 86 ? 8.192 7.779 0.619 1.00 97.88 86 LEU A N 1
ATOM 658 C CA . LEU A 1 86 ? 7.967 8.109 -0.782 1.00 97.88 86 LEU A CA 1
ATOM 659 C C . LEU A 1 86 ? 8.601 7.046 -1.680 1.00 97.88 86 LEU A C 1
ATOM 661 O O . LEU A 1 86 ? 9.753 6.658 -1.506 1.00 97.88 86 LEU A O 1
ATOM 665 N N . GLN A 1 87 ? 7.844 6.596 -2.672 1.00 98.06 87 GLN A N 1
ATOM 666 C CA . GLN A 1 87 ? 8.341 5.733 -3.734 1.00 98.06 87 GLN A CA 1
ATOM 667 C C . GLN A 1 87 ? 8.061 6.393 -5.079 1.00 98.06 87 GLN A C 1
ATOM 669 O O . GLN A 1 87 ? 7.023 7.039 -5.247 1.00 98.06 87 GLN A O 1
ATOM 674 N N . VAL A 1 88 ? 8.950 6.188 -6.050 1.00 98.12 88 VAL A N 1
ATOM 675 C CA . VAL A 1 88 ? 8.750 6.648 -7.426 1.00 98.12 88 VAL A CA 1
ATOM 676 C C . VAL A 1 88 ? 8.809 5.469 -8.390 1.00 98.12 88 VAL A C 1
ATOM 678 O O . VAL A 1 88 ? 9.557 4.506 -8.216 1.00 98.12 88 VAL A O 1
ATOM 681 N N . LEU A 1 89 ? 7.942 5.535 -9.393 1.00 97.62 89 LEU A N 1
ATOM 682 C CA . LEU A 1 89 ? 7.788 4.563 -10.463 1.00 97.62 89 LEU A CA 1
ATOM 683 C C . LEU A 1 89 ? 8.058 5.253 -11.792 1.00 97.62 89 LEU A C 1
ATOM 685 O O . LEU A 1 89 ? 7.557 6.357 -12.015 1.00 97.62 89 LEU A O 1
ATOM 689 N N . ALA A 1 90 ? 8.748 4.569 -12.696 1.00 98.31 90 ALA A N 1
ATOM 690 C CA . ALA A 1 90 ? 9.009 5.053 -14.045 1.00 98.31 90 ALA A CA 1
ATOM 691 C C . ALA A 1 90 ? 8.480 4.078 -15.095 1.00 98.31 90 ALA A C 1
ATOM 693 O O . ALA A 1 90 ? 8.543 2.859 -14.922 1.00 98.31 90 ALA A O 1
ATOM 694 N N . TRP A 1 91 ? 8.001 4.635 -16.204 1.00 98.56 91 TRP A N 1
ATOM 695 C CA . TRP A 1 91 ? 7.649 3.906 -17.415 1.00 98.56 91 TRP A CA 1
ATOM 696 C C . TRP A 1 91 ? 8.567 4.356 -18.541 1.00 98.56 91 TRP A C 1
ATOM 698 O O . TRP A 1 91 ? 8.490 5.500 -18.983 1.00 98.56 91 TRP A O 1
ATOM 708 N N . PHE A 1 92 ? 9.433 3.464 -19.010 1.00 98.56 92 PHE A N 1
ATOM 709 C CA . PHE A 1 92 ? 10.371 3.748 -20.094 1.00 98.56 92 PHE A CA 1
ATOM 710 C C . PHE A 1 92 ? 9.813 3.261 -21.427 1.00 98.56 92 PHE A C 1
ATOM 712 O O . PHE A 1 92 ? 9.272 2.158 -21.505 1.00 98.56 92 PHE A O 1
ATOM 719 N N . GLN A 1 93 ? 9.966 4.046 -22.491 1.00 98.12 93 GLN A N 1
ATOM 720 C CA . GLN A 1 93 ? 9.635 3.607 -23.842 1.00 98.12 93 GLN A CA 1
ATOM 721 C C . GLN A 1 93 ? 10.654 2.554 -24.297 1.00 98.12 93 GLN A C 1
ATOM 723 O O . GLN A 1 93 ? 11.825 2.893 -24.486 1.00 98.12 93 GLN A O 1
ATOM 728 N N . PRO A 1 94 ? 10.254 1.295 -24.538 1.00 97.69 94 PRO A N 1
ATOM 729 C CA . PRO A 1 94 ? 11.202 0.305 -25.007 1.00 97.69 94 PRO A CA 1
ATOM 730 C C . PRO A 1 94 ? 11.583 0.550 -26.464 1.00 97.69 94 PRO A C 1
ATOM 732 O O . PRO A 1 94 ? 10.737 0.871 -27.298 1.00 97.69 94 PRO A O 1
ATOM 735 N N . GLN A 1 95 ? 12.855 0.331 -26.788 1.00 97.00 95 GLN A N 1
ATOM 736 C CA . GLN A 1 95 ? 13.357 0.345 -28.165 1.00 97.00 95 GLN A CA 1
ATOM 737 C C . GLN A 1 95 ? 12.895 -0.898 -28.942 1.00 97.00 95 GLN A C 1
ATOM 739 O O . GLN A 1 95 ? 12.765 -0.862 -30.163 1.00 97.00 95 GLN A O 1
ATOM 744 N N . ARG A 1 96 ? 12.656 -2.001 -28.221 1.00 95.69 96 ARG A N 1
ATOM 745 C CA . ARG A 1 96 ? 12.131 -3.277 -28.730 1.00 95.69 96 ARG A CA 1
ATOM 746 C C . ARG A 1 96 ? 10.859 -3.649 -27.954 1.00 95.69 96 ARG A C 1
ATOM 748 O O . ARG A 1 96 ? 10.928 -4.493 -27.060 1.00 95.69 96 ARG A O 1
ATOM 755 N N . PRO A 1 97 ? 9.722 -2.968 -28.191 1.00 95.56 97 PRO A N 1
ATOM 756 C CA . PRO A 1 97 ? 8.499 -3.144 -27.400 1.00 95.56 97 PRO A CA 1
ATOM 757 C C . PRO A 1 97 ? 7.957 -4.578 -27.413 1.00 95.56 97 PRO A C 1
ATOM 759 O O . PRO A 1 97 ? 7.368 -5.010 -26.425 1.00 95.56 97 PRO A O 1
ATOM 762 N N . GLU A 1 98 ? 8.214 -5.348 -28.469 1.00 96.56 98 GLU A N 1
ATOM 763 C CA . GLU A 1 98 ? 7.828 -6.757 -28.579 1.00 96.56 98 GLU A CA 1
ATOM 764 C C . GLU A 1 98 ? 8.476 -7.663 -27.516 1.00 96.56 98 GLU A C 1
ATOM 766 O O . GLU A 1 98 ? 7.956 -8.738 -27.223 1.00 96.56 98 GLU A O 1
ATOM 771 N N . PHE A 1 99 ? 9.587 -7.231 -26.908 1.00 97.12 99 PHE A N 1
ATOM 772 C CA . PHE A 1 99 ? 10.241 -7.952 -25.814 1.00 97.12 99 PHE A CA 1
ATOM 773 C C . PHE A 1 99 ? 9.633 -7.670 -24.447 1.00 97.12 99 PHE A C 1
ATOM 775 O O . PHE A 1 99 ? 10.024 -8.334 -23.499 1.00 97.12 99 PHE A O 1
ATOM 782 N N . PHE A 1 100 ? 8.726 -6.698 -24.327 1.00 97.50 100 PHE A N 1
ATOM 783 C CA . PHE A 1 100 ? 8.180 -6.242 -23.046 1.00 97.50 100 PHE A CA 1
ATOM 784 C C . PHE A 1 100 ? 6.652 -6.330 -22.999 1.00 97.50 100 PHE A C 1
ATOM 786 O O . PHE A 1 100 ? 6.021 -5.619 -22.219 1.00 97.50 100 PHE A O 1
ATOM 793 N N . THR A 1 101 ? 6.040 -7.180 -23.825 1.00 96.25 101 THR A N 1
ATOM 794 C CA . THR A 1 101 ? 4.604 -7.484 -23.735 1.00 96.25 101 THR A CA 1
ATOM 795 C C . THR A 1 101 ? 4.326 -8.463 -22.592 1.00 96.25 101 THR A C 1
ATOM 797 O O . THR A 1 101 ? 5.244 -9.091 -22.065 1.00 96.25 101 THR A O 1
ATOM 800 N N . GLN A 1 102 ? 3.057 -8.613 -22.204 1.00 94.44 102 GLN A N 1
ATOM 801 C CA . GLN A 1 102 ? 2.660 -9.553 -21.147 1.00 94.44 102 GLN A CA 1
ATOM 802 C C . GLN A 1 102 ? 2.931 -11.017 -21.525 1.00 94.44 102 GLN A C 1
ATOM 804 O O . GLN A 1 102 ? 3.183 -11.838 -20.650 1.00 94.44 102 GLN A O 1
ATOM 809 N N . GLU A 1 103 ? 2.906 -11.337 -22.818 1.00 93.94 103 GLU A N 1
ATOM 810 C CA . GLU A 1 103 ? 3.165 -12.676 -23.354 1.00 93.94 103 GLU A CA 1
ATOM 811 C C . GLU A 1 103 ? 4.664 -12.997 -23.415 1.00 93.94 103 GLU A C 1
ATOM 813 O O . GLU A 1 103 ? 5.054 -14.158 -23.307 1.00 93.94 103 GLU A O 1
ATOM 818 N N . SER A 1 104 ? 5.501 -11.972 -23.596 1.00 94.50 104 SER A N 1
ATOM 819 C CA . SER A 1 104 ? 6.939 -12.128 -23.840 1.00 94.50 104 SER A CA 1
ATOM 820 C C . SER A 1 104 ? 7.808 -11.823 -22.620 1.00 94.50 104 SER A C 1
ATOM 822 O O . SER A 1 104 ? 8.980 -12.204 -22.606 1.00 94.50 104 SER A O 1
ATOM 824 N N . PHE A 1 105 ? 7.277 -11.128 -21.608 1.00 96.25 105 PHE A N 1
ATOM 825 C CA . PHE A 1 105 ? 8.069 -10.631 -20.486 1.00 96.25 105 PHE A CA 1
ATOM 826 C C . PHE A 1 105 ? 7.357 -10.789 -19.137 1.00 96.25 105 PHE A C 1
ATOM 828 O O . PHE A 1 105 ? 6.235 -10.306 -18.967 1.00 96.25 105 PHE A O 1
ATOM 835 N N . PRO A 1 106 ? 8.005 -11.418 -18.140 1.00 96.00 106 PRO A N 1
ATOM 836 C CA . PRO A 1 106 ? 7.389 -11.630 -16.842 1.00 96.00 106 PRO A CA 1
ATOM 837 C C . PRO A 1 106 ? 7.442 -10.369 -15.976 1.00 96.00 106 PRO A C 1
ATOM 839 O O . PRO A 1 106 ? 8.312 -9.508 -16.119 1.00 96.00 106 PRO A O 1
ATOM 842 N N . VAL A 1 107 ? 6.561 -10.300 -14.982 1.00 97.06 107 VAL A N 1
ATOM 843 C CA . VAL A 1 107 ? 6.817 -9.440 -13.820 1.00 97.06 107 VAL A CA 1
ATOM 844 C C . VAL A 1 107 ? 8.031 -9.960 -13.060 1.00 97.06 107 VAL A C 1
ATOM 846 O O . VAL A 1 107 ? 8.277 -11.167 -13.025 1.00 97.06 107 VAL A O 1
ATOM 849 N N . PHE A 1 108 ? 8.790 -9.072 -12.427 1.00 97.38 108 PHE A N 1
ATOM 850 C CA . PHE A 1 108 ? 10.003 -9.484 -11.726 1.00 97.38 108 PHE A CA 1
ATOM 851 C C . PHE A 1 108 ? 10.200 -8.768 -10.396 1.00 97.38 108 PHE A C 1
ATOM 853 O O . PHE A 1 108 ? 9.753 -7.643 -10.182 1.00 97.38 108 PHE A O 1
ATOM 860 N N . ASN A 1 109 ? 10.932 -9.447 -9.515 1.00 97.25 109 ASN A N 1
ATOM 861 C CA . ASN A 1 109 ? 11.696 -8.846 -8.432 1.00 97.25 109 ASN A CA 1
ATOM 862 C C . ASN A 1 109 ? 13.175 -9.072 -8.758 1.00 97.25 109 ASN A C 1
ATOM 864 O O . ASN A 1 109 ? 13.569 -10.196 -9.069 1.00 97.25 109 ASN A O 1
ATOM 868 N N . LEU A 1 110 ? 13.979 -8.020 -8.686 1.00 97.75 110 LEU A N 1
ATOM 869 C CA . LEU A 1 110 ? 15.401 -8.037 -9.007 1.00 97.75 110 LEU A CA 1
ATOM 870 C C . LEU A 1 110 ? 16.179 -7.555 -7.784 1.00 97.75 110 LEU A C 1
ATOM 872 O O . LEU A 1 110 ? 15.901 -6.476 -7.274 1.00 97.75 110 LEU A O 1
ATOM 876 N N . LEU A 1 111 ? 17.134 -8.350 -7.307 1.00 97.62 111 LEU A N 1
ATOM 877 C CA . LEU A 1 111 ? 18.082 -7.944 -6.270 1.00 97.62 111 LEU A CA 1
ATOM 878 C C . LEU A 1 111 ? 19.480 -7.918 -6.884 1.00 97.62 111 LEU A C 1
ATOM 880 O O . LEU A 1 111 ? 19.963 -8.949 -7.357 1.00 97.62 111 LEU A O 1
ATOM 884 N N . VAL A 1 112 ? 20.082 -6.736 -6.892 1.00 96.62 112 VAL A N 1
ATOM 885 C CA . VAL A 1 112 ? 21.391 -6.428 -7.483 1.00 96.62 112 VAL A CA 1
ATOM 886 C C . VAL A 1 112 ? 22.163 -5.491 -6.552 1.00 96.62 112 VAL A C 1
ATOM 888 O O . VAL A 1 112 ? 21.624 -5.059 -5.532 1.00 96.62 112 VAL A O 1
ATOM 891 N N . ASP A 1 113 ? 23.413 -5.181 -6.889 1.00 95.06 113 ASP A N 1
ATOM 892 C CA . ASP A 1 113 ? 24.297 -4.359 -6.051 1.00 95.06 113 ASP A CA 1
ATOM 893 C C . ASP A 1 113 ? 23.722 -2.951 -5.801 1.00 95.06 113 ASP A C 1
ATOM 895 O O . ASP A 1 113 ? 23.887 -2.395 -4.719 1.00 95.06 113 ASP A O 1
ATOM 899 N N . GLU A 1 114 ? 22.982 -2.399 -6.769 1.00 94.62 114 GLU A N 1
ATOM 900 C CA . GLU A 1 114 ? 22.338 -1.080 -6.678 1.00 94.62 114 GLU A CA 1
ATOM 901 C C . GLU A 1 114 ? 21.053 -1.081 -5.822 1.00 94.62 114 GLU A C 1
ATOM 903 O O . GLU A 1 114 ? 20.448 -0.029 -5.585 1.00 94.62 114 GLU A O 1
ATOM 908 N N . GLY A 1 115 ? 20.593 -2.262 -5.395 1.00 96.31 115 GLY A N 1
ATOM 909 C CA . GLY A 1 115 ? 19.424 -2.443 -4.541 1.00 96.31 115 GLY A CA 1
ATOM 910 C C . GLY A 1 115 ? 18.378 -3.407 -5.099 1.00 96.31 115 GLY A C 1
ATOM 911 O O . GLY A 1 115 ? 18.629 -4.234 -5.982 1.00 96.31 115 GLY A O 1
ATOM 912 N N . ARG A 1 116 ? 17.169 -3.317 -4.536 1.00 97.44 116 ARG A N 1
ATOM 913 C CA . ARG A 1 116 ? 16.038 -4.169 -4.907 1.00 97.44 116 ARG A CA 1
ATOM 914 C C . ARG A 1 116 ? 15.064 -3.406 -5.797 1.00 97.44 116 ARG A C 1
ATOM 916 O O . ARG A 1 116 ? 14.524 -2.380 -5.397 1.00 97.44 116 ARG A O 1
ATOM 923 N N . TYR A 1 117 ? 14.770 -3.968 -6.957 1.00 98.44 117 TYR A N 1
ATOM 924 C CA . TYR A 1 117 ? 13.854 -3.427 -7.950 1.00 98.44 117 TYR A CA 1
ATOM 925 C C . TYR A 1 117 ? 12.707 -4.394 -8.211 1.00 98.44 117 TYR A C 1
ATOM 927 O O . TYR A 1 117 ? 12.773 -5.592 -7.914 1.00 98.44 117 TYR A O 1
ATOM 935 N N . TYR A 1 118 ? 11.650 -3.868 -8.800 1.00 98.19 118 TYR A N 1
ATOM 936 C CA . TYR A 1 118 ? 10.554 -4.645 -9.346 1.00 98.19 118 TYR A CA 1
ATOM 937 C C . TYR A 1 118 ? 10.061 -3.984 -10.621 1.00 98.19 118 TYR A C 1
ATOM 939 O O . TYR A 1 118 ? 10.208 -2.776 -10.806 1.00 98.19 118 TYR A O 1
ATOM 947 N N . GLY A 1 119 ? 9.459 -4.768 -11.502 1.00 97.56 119 GLY A N 1
ATOM 948 C CA . GLY A 1 119 ? 8.966 -4.227 -12.753 1.00 97.56 119 GLY A CA 1
ATOM 949 C C . GLY A 1 119 ? 7.930 -5.102 -13.418 1.00 97.56 119 GLY A C 1
ATOM 950 O O . GLY A 1 119 ? 7.670 -6.238 -13.005 1.00 97.56 119 GLY A O 1
ATOM 951 N N . PHE A 1 120 ? 7.309 -4.511 -14.429 1.00 97.69 120 PHE A N 1
ATOM 952 C CA . PHE A 1 120 ? 6.178 -5.085 -15.133 1.00 97.69 120 PHE A CA 1
ATOM 953 C C . PHE A 1 120 ? 6.370 -4.916 -16.641 1.00 97.69 120 PHE A C 1
ATOM 955 O O . PHE A 1 120 ? 6.935 -3.903 -17.076 1.00 97.69 120 PHE A O 1
ATOM 962 N N . PRO A 1 121 ? 5.858 -5.868 -17.440 1.00 96.75 121 PRO A N 1
ATOM 963 C CA . PRO A 1 121 ? 5.678 -5.643 -18.865 1.00 96.75 121 PRO A CA 1
ATOM 964 C C . PRO A 1 121 ? 4.769 -4.432 -19.116 1.00 96.75 121 PRO A C 1
ATOM 966 O O . PRO A 1 121 ? 4.087 -3.930 -18.217 1.00 96.75 121 PRO A O 1
ATOM 969 N N . VAL A 1 122 ? 4.730 -3.983 -20.367 1.00 96.25 122 VAL A N 1
ATOM 970 C CA . VAL A 1 122 ? 3.824 -2.930 -20.821 1.00 96.25 122 VAL A CA 1
ATOM 971 C C . VAL A 1 122 ? 2.377 -3.364 -20.563 1.00 96.25 122 VAL A C 1
ATOM 973 O O . VAL A 1 122 ? 1.893 -4.353 -21.120 1.00 96.25 122 VAL A O 1
ATOM 976 N N . HIS A 1 123 ? 1.677 -2.612 -19.714 1.00 94.31 123 HIS A N 1
ATOM 977 C CA . HIS A 1 123 ? 0.279 -2.853 -19.367 1.00 94.31 123 HIS A CA 1
ATOM 978 C C . HIS A 1 123 ? -0.405 -1.557 -18.923 1.00 94.31 123 HIS A C 1
ATOM 980 O O . HIS A 1 123 ? 0.067 -0.910 -17.988 1.00 94.31 123 HIS A O 1
ATOM 986 N N . ALA A 1 124 ? -1.545 -1.232 -19.547 1.00 90.38 124 ALA A N 1
ATOM 987 C CA . ALA A 1 124 ? -2.422 -0.073 -19.306 1.00 90.38 124 ALA A CA 1
ATOM 988 C C . ALA A 1 124 ? -1.780 1.320 -19.481 1.00 90.38 124 ALA A C 1
ATOM 990 O O . ALA A 1 124 ? -2.325 2.164 -20.186 1.00 90.38 124 ALA A O 1
ATOM 991 N N . VAL A 1 125 ? -0.621 1.561 -18.872 1.00 91.00 125 VAL A N 1
ATOM 992 C CA . VAL A 1 125 ? 0.212 2.748 -19.066 1.00 91.00 125 VAL A CA 1
ATOM 993 C C . VAL A 1 125 ? 1.307 2.403 -20.082 1.00 91.00 125 VAL A C 1
ATOM 995 O O . VAL A 1 125 ? 1.982 1.383 -19.911 1.00 91.00 125 VAL A O 1
ATOM 998 N N . PRO A 1 126 ? 1.503 3.215 -21.135 1.00 93.19 126 PRO A N 1
ATOM 999 C CA . PRO A 1 126 ? 2.579 2.996 -22.094 1.00 93.19 126 PRO A CA 1
ATOM 1000 C C . PRO A 1 126 ? 3.959 2.967 -21.424 1.00 93.19 126 PRO A C 1
ATOM 1002 O O . PRO A 1 126 ? 4.300 3.868 -20.662 1.00 93.19 126 PRO A O 1
ATOM 1005 N N . GLY A 1 127 ? 4.753 1.945 -21.748 1.00 96.69 127 GLY A N 1
ATOM 1006 C CA . GLY A 1 127 ? 6.142 1.808 -21.311 1.00 96.69 127 GLY A CA 1
ATOM 1007 C C . GLY A 1 127 ? 6.408 0.624 -20.378 1.00 96.69 127 GLY A C 1
ATOM 1008 O O . GLY A 1 127 ? 5.508 0.079 -19.741 1.00 96.69 127 GLY A O 1
ATOM 1009 N N . PHE A 1 128 ? 7.672 0.210 -20.329 1.00 98.12 128 PHE A N 1
ATOM 1010 C CA . PHE A 1 128 ? 8.197 -0.769 -19.383 1.00 98.12 128 PHE A CA 1
ATOM 1011 C C . PHE A 1 128 ? 8.255 -0.142 -17.991 1.00 98.12 128 PHE A C 1
ATOM 1013 O O . PHE A 1 128 ? 8.947 0.860 -17.793 1.00 98.12 128 PHE A O 1
ATOM 1020 N N . LYS A 1 129 ? 7.518 -0.719 -17.039 1.00 98.44 129 LYS A N 1
ATOM 1021 C CA . LYS A 1 129 ? 7.391 -0.174 -15.687 1.00 98.44 129 LYS A CA 1
ATOM 1022 C C . LYS A 1 129 ? 8.497 -0.705 -14.786 1.00 98.44 129 LYS A C 1
ATOM 1024 O O . LYS A 1 129 ? 8.675 -1.919 -14.694 1.00 98.44 129 LYS A O 1
ATOM 1029 N N . ILE A 1 130 ? 9.131 0.179 -14.026 1.00 98.56 130 ILE A N 1
ATOM 1030 C CA . ILE A 1 130 ? 10.084 -0.176 -12.973 1.00 98.56 130 ILE A CA 1
ATOM 1031 C C . ILE A 1 130 ? 9.862 0.676 -11.719 1.00 98.56 130 ILE A C 1
ATOM 1033 O O . ILE A 1 130 ? 9.448 1.834 -11.799 1.00 98.56 130 ILE A O 1
ATOM 1037 N N . GLY A 1 131 ? 10.140 0.092 -10.559 1.00 98.31 131 GLY A N 1
ATOM 1038 C CA . GLY A 1 131 ? 10.272 0.789 -9.286 1.00 98.31 131 GLY A CA 1
ATOM 1039 C C . GLY A 1 131 ? 11.424 0.204 -8.474 1.00 98.31 131 GLY A C 1
ATOM 1040 O O . GLY A 1 131 ? 11.807 -0.957 -8.661 1.00 98.31 131 GLY A O 1
ATOM 1041 N N . LYS A 1 132 ? 11.966 1.007 -7.562 1.00 98.12 132 LYS A N 1
ATOM 1042 C CA . LYS A 1 132 ? 12.987 0.598 -6.594 1.00 98.12 132 LYS A CA 1
ATOM 1043 C C . LYS A 1 132 ? 12.359 0.545 -5.206 1.00 98.12 132 LYS A C 1
ATOM 1045 O O . LYS A 1 132 ? 11.657 1.471 -4.817 1.00 98.12 132 LYS A O 1
ATOM 1050 N N . TYR A 1 133 ? 12.583 -0.542 -4.472 1.00 97.00 133 TYR A N 1
ATOM 1051 C CA . TYR A 1 133 ? 12.218 -0.596 -3.058 1.00 97.00 133 TYR A CA 1
ATOM 1052 C C . TYR A 1 133 ? 13.104 0.364 -2.277 1.00 97.00 133 TYR A C 1
ATOM 1054 O O . TYR A 1 133 ? 14.320 0.366 -2.459 1.00 97.00 133 TYR A O 1
ATOM 1062 N N . HIS A 1 134 ? 12.480 1.119 -1.386 1.00 96.12 134 HIS A N 1
ATOM 1063 C CA . HIS A 1 134 ? 13.124 2.170 -0.613 1.00 96.12 134 HIS A CA 1
ATOM 1064 C C . HIS A 1 134 ? 13.736 3.305 -1.439 1.00 96.12 134 HIS A C 1
ATOM 1066 O O . HIS A 1 134 ? 14.696 3.928 -1.008 1.00 96.12 134 HIS A O 1
ATOM 1072 N N . HIS A 1 135 ? 13.188 3.540 -2.637 1.00 97.06 135 HIS A N 1
ATOM 1073 C CA . HIS A 1 135 ? 13.613 4.524 -3.641 1.00 97.06 135 HIS A CA 1
ATOM 1074 C C . HIS A 1 135 ? 14.820 5.416 -3.264 1.00 97.06 135 HIS A C 1
ATOM 1076 O O . HIS A 1 135 ? 15.960 5.006 -3.499 1.00 97.06 135 HIS A O 1
ATOM 1082 N N . LEU A 1 136 ? 14.566 6.585 -2.661 1.00 96.88 136 LEU A N 1
ATOM 1083 C CA . LEU A 1 136 ? 15.562 7.512 -2.095 1.00 96.88 136 LEU A CA 1
ATOM 1084 C C . LEU A 1 136 ? 15.473 7.602 -0.560 1.00 96.88 136 LEU A C 1
ATOM 1086 O O . LEU A 1 136 ? 15.988 8.540 0.039 1.00 96.88 136 LEU A O 1
ATOM 1090 N N . GLU A 1 137 ? 14.779 6.655 0.076 1.00 96.62 137 GLU A N 1
ATOM 1091 C CA . GLU A 1 137 ? 14.574 6.602 1.531 1.00 96.62 137 GLU A CA 1
ATOM 1092 C C . GLU A 1 137 ? 13.920 7.862 2.140 1.00 96.62 137 GLU A C 1
ATOM 1094 O O . GLU A 1 137 ? 14.035 8.124 3.339 1.00 96.62 137 GLU A O 1
ATOM 1099 N N . GLU A 1 138 ? 13.191 8.642 1.335 1.00 97.19 138 GLU A N 1
ATOM 1100 C CA . GLU A 1 138 ? 12.473 9.833 1.794 1.00 97.19 138 GLU A CA 1
ATOM 1101 C C . GLU A 1 138 ? 11.283 9.449 2.682 1.00 97.19 138 GLU A C 1
ATOM 1103 O O . GLU A 1 138 ? 10.250 8.961 2.214 1.00 97.19 138 GLU A O 1
ATOM 1108 N N . ARG A 1 139 ? 11.430 9.693 3.987 1.00 96.56 139 ARG A N 1
ATOM 1109 C CA . ARG A 1 139 ? 10.428 9.413 5.024 1.00 96.56 139 ARG A CA 1
ATOM 1110 C C . ARG A 1 139 ? 9.853 10.704 5.581 1.00 96.56 139 ARG A C 1
ATOM 1112 O O . ARG A 1 139 ? 10.555 11.704 5.713 1.00 96.56 139 ARG A O 1
ATOM 1119 N N . GLY A 1 140 ? 8.589 10.665 5.977 1.00 93.31 140 GLY A N 1
ATOM 1120 C CA . GLY A 1 140 ? 7.936 11.826 6.566 1.00 93.31 140 GLY A CA 1
ATOM 1121 C C . GLY A 1 140 ? 6.453 11.609 6.805 1.00 93.31 140 GLY A C 1
ATOM 1122 O O . GLY A 1 140 ? 5.907 10.551 6.501 1.00 93.31 140 GLY A O 1
ATOM 1123 N N . HIS A 1 141 ? 5.808 12.641 7.345 1.00 94.50 141 HIS A N 1
ATOM 1124 C CA . HIS A 1 141 ? 4.354 12.683 7.443 1.00 94.50 141 HIS A CA 1
ATOM 1125 C C . HIS A 1 141 ? 3.741 12.575 6.037 1.00 94.50 141 HIS A C 1
ATOM 1127 O O . HIS A 1 141 ? 4.237 13.250 5.128 1.00 94.50 141 HIS A O 1
ATOM 1133 N N . PRO A 1 142 ? 2.678 11.781 5.822 1.00 94.88 142 PRO A N 1
ATOM 1134 C CA . PRO A 1 142 ? 2.141 11.542 4.483 1.00 94.88 142 PRO A CA 1
ATOM 1135 C C . PRO A 1 142 ? 1.673 12.821 3.774 1.00 94.88 142 PRO A C 1
ATOM 1137 O O . PRO A 1 142 ? 1.795 12.904 2.552 1.00 94.88 142 PRO A O 1
ATOM 1140 N N . ASP A 1 143 ? 1.212 13.829 4.520 1.00 94.81 143 ASP A N 1
ATOM 1141 C CA . ASP A 1 143 ? 0.839 15.147 3.974 1.00 94.81 143 ASP A CA 1
ATOM 1142 C C . ASP A 1 143 ? 2.025 16.078 3.693 1.00 94.81 143 ASP A C 1
ATOM 1144 O O . ASP A 1 143 ? 1.895 17.026 2.922 1.00 94.81 143 ASP A O 1
ATOM 1148 N N . ALA A 1 144 ? 3.182 15.824 4.309 1.00 95.56 144 ALA A N 1
ATOM 1149 C CA . ALA A 1 144 ? 4.393 16.619 4.112 1.00 95.56 144 ALA A CA 1
ATOM 1150 C C . ALA A 1 144 ? 5.329 16.020 3.050 1.00 95.56 144 ALA A C 1
ATOM 1152 O O . ALA A 1 144 ? 6.217 16.712 2.555 1.00 95.56 144 ALA A O 1
ATOM 1153 N N . LEU A 1 145 ? 5.152 14.739 2.705 1.00 95.50 145 LEU A N 1
ATOM 1154 C CA . LEU A 1 145 ? 5.901 14.096 1.631 1.00 95.50 145 LEU A CA 1
ATOM 1155 C C . LEU A 1 145 ? 5.558 14.737 0.285 1.00 95.50 145 LEU A C 1
ATOM 1157 O O . LEU A 1 145 ? 4.387 14.884 -0.081 1.00 95.50 145 LEU A O 1
ATOM 1161 N N . ARG A 1 146 ? 6.600 15.074 -0.479 1.00 94.81 146 ARG A N 1
ATOM 1162 C CA . ARG A 1 146 ? 6.441 15.639 -1.819 1.00 94.81 146 ARG A CA 1
ATOM 1163 C C . ARG A 1 146 ? 5.673 14.682 -2.732 1.00 94.81 146 ARG A C 1
ATOM 1165 O O . ARG A 1 146 ? 5.762 13.458 -2.622 1.00 94.81 146 ARG A O 1
ATOM 1172 N N . ARG A 1 147 ? 4.911 15.264 -3.658 1.00 91.75 147 ARG A N 1
ATOM 1173 C CA . ARG A 1 147 ? 4.199 14.530 -4.718 1.00 91.75 147 ARG A CA 1
ATOM 1174 C C . ARG A 1 147 ? 4.870 14.685 -6.074 1.00 91.75 147 ARG A C 1
ATOM 1176 O O . ARG A 1 147 ? 4.753 13.779 -6.899 1.00 91.75 147 ARG A O 1
ATOM 1183 N N . ASP A 1 148 ? 5.578 15.790 -6.272 1.00 94.44 148 ASP A N 1
ATOM 1184 C CA . ASP A 1 148 ? 6.347 16.041 -7.480 1.00 94.44 148 ASP A CA 1
ATOM 1185 C C . ASP A 1 148 ? 7.543 15.094 -7.562 1.00 94.44 148 ASP A C 1
ATOM 1187 O O . ASP A 1 148 ? 8.162 14.740 -6.554 1.00 94.44 148 ASP A O 1
ATOM 1191 N N . VAL A 1 149 ? 7.831 14.674 -8.788 1.00 96.31 149 VAL A N 1
ATOM 1192 C CA . VAL A 1 149 ? 8.944 13.798 -9.153 1.00 96.31 149 VAL A CA 1
ATOM 1193 C C . VAL A 1 149 ? 10.066 14.642 -9.744 1.00 96.31 149 VAL A C 1
ATOM 1195 O O . VAL A 1 149 ? 9.802 15.585 -10.493 1.00 96.31 149 VAL A O 1
ATOM 1198 N N . MET A 1 150 ? 11.300 14.305 -9.390 1.00 95.25 150 MET A N 1
ATOM 1199 C CA . MET A 1 150 ? 12.511 15.056 -9.712 1.00 95.25 150 MET A CA 1
ATOM 1200 C C . MET A 1 150 ? 13.412 14.257 -10.662 1.00 95.25 150 MET A C 1
ATOM 1202 O O . MET A 1 150 ? 13.184 13.070 -10.903 1.00 95.25 150 MET A O 1
ATOM 1206 N N . GLU A 1 151 ? 14.441 14.901 -11.209 1.00 96.69 151 GLU A N 1
ATOM 1207 C CA . GLU A 1 151 ? 15.394 14.257 -12.123 1.00 96.69 151 GLU A CA 1
ATOM 1208 C C . GLU A 1 151 ? 16.147 13.114 -11.427 1.00 96.69 151 GLU A C 1
ATOM 1210 O O . GLU A 1 151 ? 16.262 12.021 -11.981 1.00 96.69 151 GLU A O 1
ATOM 1215 N N . GLU A 1 152 ? 16.528 13.302 -10.162 1.00 96.88 152 GLU A N 1
ATOM 1216 C CA . GLU A 1 152 ? 17.230 12.295 -9.362 1.00 96.88 152 GLU A CA 1
ATOM 1217 C C . GLU A 1 152 ? 16.372 11.036 -9.129 1.00 96.88 152 GLU A C 1
ATOM 1219 O O . GLU A 1 152 ? 16.899 9.927 -8.996 1.00 96.88 152 GLU A O 1
ATOM 1224 N N . ASP A 1 153 ? 15.037 11.173 -9.125 1.00 98.00 153 ASP A N 1
ATOM 1225 C CA . ASP A 1 153 ? 14.138 10.019 -9.044 1.00 98.00 153 ASP A CA 1
ATOM 1226 C C . ASP A 1 153 ? 14.211 9.160 -10.308 1.00 98.00 153 ASP A C 1
ATOM 1228 O O . ASP A 1 153 ? 14.134 7.928 -10.249 1.00 98.00 153 ASP A O 1
ATOM 1232 N N . GLU A 1 154 ? 14.341 9.805 -11.465 1.00 98.06 154 GLU A N 1
ATOM 1233 C CA . GLU A 1 154 ? 14.507 9.112 -12.731 1.00 98.06 154 GLU A CA 1
ATOM 1234 C C . GLU A 1 154 ? 15.872 8.432 -12.812 1.00 98.06 154 GLU A C 1
ATOM 1236 O O . GLU A 1 154 ? 15.942 7.270 -13.219 1.00 98.06 154 GLU A O 1
ATOM 1241 N N . GLU A 1 155 ? 16.940 9.137 -12.432 1.00 97.88 155 GLU A N 1
ATOM 1242 C CA . GLU A 1 155 ? 18.326 8.679 -12.565 1.00 97.88 155 GLU A CA 1
ATOM 1243 C C . GLU A 1 155 ? 18.547 7.308 -11.921 1.00 97.88 155 GLU A C 1
ATOM 1245 O O . GLU A 1 155 ? 19.073 6.395 -12.566 1.00 97.88 155 GLU A O 1
ATOM 1250 N N . VAL A 1 156 ? 18.053 7.123 -10.694 1.00 97.00 156 VAL A N 1
ATOM 1251 C CA . VAL A 1 156 ? 18.185 5.858 -9.955 1.00 97.00 156 VAL A CA 1
ATOM 1252 C C . VAL A 1 156 ? 17.476 4.698 -10.664 1.00 97.00 156 VAL A C 1
ATOM 1254 O O . VAL A 1 156 ? 17.965 3.566 -10.684 1.00 97.00 156 VAL A O 1
ATOM 1257 N N . LEU A 1 157 ? 16.320 4.953 -11.279 1.00 98.44 157 LEU A N 1
ATOM 1258 C CA . LEU A 1 157 ? 15.589 3.931 -12.032 1.00 98.44 157 LEU A CA 1
ATOM 1259 C C . LEU A 1 157 ? 16.245 3.676 -13.395 1.00 98.44 157 LEU A C 1
ATOM 1261 O O . LEU A 1 157 ? 16.356 2.526 -13.831 1.00 98.44 157 LEU A O 1
ATOM 1265 N N . ARG A 1 158 ? 16.720 4.737 -14.051 1.00 98.38 158 ARG A N 1
ATOM 1266 C CA . ARG A 1 158 ? 17.400 4.694 -15.346 1.00 98.38 158 ARG A CA 1
ATOM 1267 C C . ARG A 1 158 ? 18.705 3.911 -15.268 1.00 98.38 158 ARG A C 1
ATOM 1269 O O . ARG A 1 158 ? 18.974 3.153 -16.198 1.00 98.38 158 ARG A O 1
ATOM 1276 N N . GLU A 1 159 ? 19.470 4.033 -14.185 1.00 97.56 159 GLU A N 1
ATOM 1277 C CA . GLU A 1 159 ? 20.691 3.248 -13.961 1.00 97.56 159 GLU A CA 1
ATOM 1278 C C . GLU A 1 159 ? 20.401 1.739 -14.052 1.00 97.56 159 GLU A C 1
ATOM 1280 O O . GLU A 1 159 ? 21.044 1.014 -14.819 1.00 97.56 159 GLU A O 1
ATOM 1285 N N . CYS A 1 160 ? 19.366 1.275 -13.345 1.00 98.25 160 CYS A N 1
ATOM 1286 C CA . CYS A 1 160 ? 18.949 -0.125 -13.372 1.00 98.25 160 CYS A CA 1
ATOM 1287 C C . CYS A 1 160 ? 18.471 -0.551 -14.771 1.00 98.25 160 CYS A C 1
ATOM 1289 O O . CYS A 1 160 ? 18.900 -1.587 -15.292 1.00 98.25 160 CYS A O 1
ATOM 1291 N N . VAL A 1 161 ? 17.615 0.252 -15.414 1.00 98.19 161 VAL A N 1
ATOM 1292 C CA . VAL A 1 161 ? 17.081 -0.069 -16.748 1.00 98.19 161 VAL A CA 1
ATOM 1293 C C . VAL A 1 161 ? 18.194 -0.125 -17.791 1.00 98.19 161 VAL A C 1
ATOM 1295 O O . VAL A 1 161 ? 18.267 -1.095 -18.541 1.00 98.19 161 VAL A O 1
ATOM 1298 N N . ALA A 1 162 ? 19.098 0.853 -17.822 1.00 98.00 162 ALA A N 1
ATOM 1299 C CA . ALA A 1 162 ? 20.205 0.885 -18.776 1.00 98.00 162 ALA A CA 1
ATOM 1300 C C . ALA A 1 162 ? 21.133 -0.328 -18.627 1.00 98.00 162 ALA A C 1
ATOM 1302 O O . ALA A 1 162 ? 21.597 -0.881 -19.627 1.00 98.00 162 ALA A O 1
ATOM 1303 N N . ARG A 1 163 ? 21.379 -0.763 -17.387 1.00 97.94 163 ARG A N 1
ATOM 1304 C CA . ARG A 1 163 ? 22.295 -1.866 -17.090 1.00 97.94 163 ARG A CA 1
ATOM 1305 C C . ARG A 1 163 ? 21.687 -3.244 -17.337 1.00 97.94 163 ARG A C 1
ATOM 1307 O O . ARG A 1 163 ? 22.347 -4.098 -17.927 1.00 97.94 163 ARG A O 1
ATOM 1314 N N . TYR A 1 164 ? 20.460 -3.473 -16.877 1.00 97.75 164 TYR A N 1
ATOM 1315 C CA . TYR A 1 164 ? 19.857 -4.811 -16.849 1.00 97.75 164 TYR A CA 1
ATOM 1316 C C . TYR A 1 164 ? 18.796 -5.025 -17.934 1.00 97.75 164 TYR A C 1
ATOM 1318 O O . TYR A 1 164 ? 18.546 -6.164 -18.328 1.00 97.75 164 TYR A O 1
ATOM 1326 N N . PHE A 1 165 ? 18.218 -3.948 -18.469 1.00 97.75 165 PHE A N 1
ATOM 1327 C CA . PHE A 1 165 ? 17.179 -3.981 -19.501 1.00 97.75 165 PHE A CA 1
ATOM 1328 C C . PHE A 1 165 ? 17.472 -2.966 -20.621 1.00 97.75 165 PHE A C 1
ATOM 1330 O O . PHE A 1 165 ? 16.631 -2.117 -20.916 1.00 97.75 165 PHE A O 1
ATOM 1337 N N . PRO A 1 166 ? 18.636 -3.027 -21.297 1.00 98.00 166 PRO A N 1
ATOM 1338 C CA . PRO A 1 166 ? 19.055 -1.989 -22.247 1.00 98.00 166 PRO A CA 1
ATOM 1339 C C . PRO A 1 166 ? 18.058 -1.774 -23.399 1.00 98.00 166 PRO A C 1
ATOM 1341 O O . PRO A 1 166 ? 17.896 -0.658 -23.882 1.00 98.00 166 PRO A O 1
ATOM 1344 N N . ALA A 1 167 ? 17.322 -2.816 -23.802 1.00 98.12 167 ALA A N 1
ATOM 1345 C CA . ALA A 1 167 ? 16.267 -2.709 -24.812 1.00 98.12 167 ALA A CA 1
ATOM 1346 C C . ALA A 1 167 ? 15.020 -1.930 -24.333 1.00 98.12 167 ALA A C 1
ATOM 1348 O O . ALA A 1 167 ? 14.220 -1.502 -25.166 1.00 98.12 167 ALA A O 1
ATOM 1349 N N . ALA A 1 168 ? 14.855 -1.733 -23.022 1.00 97.81 168 ALA A N 1
ATOM 1350 C CA . ALA A 1 168 ? 13.836 -0.878 -22.415 1.00 97.81 168 ALA A CA 1
ATOM 1351 C C . ALA A 1 168 ? 14.327 0.557 -22.154 1.00 97.81 168 ALA A C 1
ATOM 1353 O O . ALA A 1 168 ? 13.510 1.417 -21.849 1.00 97.81 168 ALA A O 1
ATOM 1354 N N . ALA A 1 169 ? 15.628 0.841 -22.283 1.00 97.38 169 ALA A N 1
ATOM 1355 C CA . ALA A 1 169 ? 16.256 2.096 -21.858 1.00 97.38 169 ALA A CA 1
ATOM 1356 C C . ALA A 1 169 ? 16.051 3.270 -22.841 1.00 97.38 169 ALA A C 1
ATOM 1358 O O . ALA A 1 169 ? 17.004 3.948 -23.226 1.00 97.38 169 ALA A O 1
ATOM 1359 N N . GLY A 1 170 ? 14.821 3.495 -23.303 1.00 97.69 170 GLY A N 1
ATOM 1360 C CA . GLY A 1 170 ? 14.469 4.671 -24.099 1.00 97.69 170 GLY A CA 1
ATOM 1361 C C . GLY A 1 170 ? 14.122 5.902 -23.247 1.00 97.69 170 GLY A C 1
ATOM 1362 O O . GLY A 1 170 ? 14.479 5.982 -22.063 1.00 97.69 170 GLY A O 1
ATOM 1363 N N . PRO A 1 171 ? 13.437 6.892 -23.847 1.00 97.75 171 PRO A N 1
ATOM 1364 C CA . PRO A 1 171 ? 12.875 8.027 -23.121 1.00 97.75 171 PRO A CA 1
ATOM 1365 C C . PRO A 1 171 ? 11.914 7.577 -22.017 1.00 97.75 171 PRO A C 1
ATOM 1367 O O . PRO A 1 171 ? 11.193 6.589 -22.176 1.00 97.75 171 PRO A O 1
ATOM 1370 N N . VAL A 1 172 ? 11.876 8.313 -20.907 1.00 97.88 172 VAL A N 1
ATOM 1371 C CA . VAL A 1 172 ? 10.851 8.102 -19.881 1.00 97.88 172 VAL A CA 1
ATOM 1372 C C . VAL A 1 172 ? 9.545 8.701 -20.374 1.00 97.88 172 VAL A C 1
ATOM 1374 O O . VAL A 1 172 ? 9.476 9.862 -20.763 1.00 97.88 172 VAL A O 1
ATOM 1377 N N . 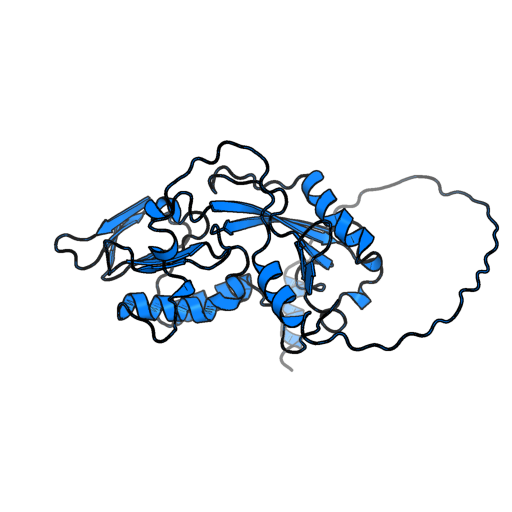MET A 1 173 ? 8.509 7.871 -20.400 1.00 97.12 173 MET A N 1
ATOM 1378 C CA . MET A 1 173 ? 7.166 8.256 -20.815 1.00 97.12 173 MET A CA 1
ATOM 1379 C C . MET A 1 173 ? 6.387 8.872 -19.658 1.00 97.12 173 MET A C 1
ATOM 1381 O O . MET A 1 173 ? 5.539 9.736 -19.867 1.00 97.12 173 MET A O 1
ATOM 1385 N N . THR A 1 174 ? 6.609 8.387 -18.436 1.00 97.00 174 THR A N 1
ATOM 1386 C CA . THR A 1 174 ? 5.886 8.834 -17.242 1.00 97.00 174 THR A CA 1
ATOM 1387 C C . THR A 1 174 ? 6.673 8.493 -15.983 1.00 97.00 174 THR A C 1
ATOM 1389 O O . THR A 1 174 ? 7.237 7.403 -15.876 1.00 97.00 174 THR A O 1
ATOM 1392 N N . LEU A 1 175 ? 6.617 9.400 -15.009 1.00 97.62 175 LEU A N 1
ATOM 1393 C CA . LEU A 1 175 ? 7.002 9.183 -13.619 1.00 97.62 175 LEU A CA 1
ATOM 1394 C C . LEU A 1 175 ? 5.766 9.348 -12.730 1.00 97.62 175 LEU A C 1
ATOM 1396 O O . LEU A 1 175 ? 4.913 10.196 -13.000 1.00 97.62 175 LEU A O 1
ATOM 1400 N N . LYS A 1 176 ? 5.649 8.535 -11.679 1.00 96.94 176 LYS A N 1
ATOM 1401 C CA . LYS A 1 176 ? 4.602 8.686 -10.658 1.00 96.94 176 LYS A CA 1
ATOM 1402 C C . LYS A 1 176 ? 5.170 8.461 -9.271 1.00 96.94 176 LYS A C 1
ATOM 1404 O O . LYS A 1 176 ? 5.885 7.484 -9.059 1.00 96.94 176 LYS A O 1
ATOM 1409 N N . SER A 1 177 ? 4.771 9.307 -8.331 1.00 96.69 177 SER A N 1
ATOM 1410 C CA . SER A 1 177 ? 4.985 9.092 -6.906 1.00 96.69 177 SER A CA 1
ATOM 1411 C C . SER A 1 177 ? 3.866 8.238 -6.301 1.00 96.69 177 SER A C 1
ATOM 1413 O O . SER A 1 177 ? 2.703 8.291 -6.713 1.00 96.69 177 SER A O 1
ATOM 1415 N N . CYS A 1 178 ? 4.216 7.427 -5.311 1.00 95.25 178 CYS A N 1
ATOM 1416 C CA . CYS A 1 178 ? 3.289 6.751 -4.409 1.00 95.25 178 CYS A CA 1
ATOM 1417 C C . CYS A 1 178 ? 3.931 6.630 -3.018 1.00 95.25 178 CYS A C 1
ATOM 1419 O O . CYS A 1 178 ? 4.997 7.189 -2.772 1.00 95.25 178 CYS A O 1
ATOM 1421 N N . MET A 1 179 ? 3.278 5.940 -2.084 1.00 96.88 179 MET A N 1
ATOM 1422 C CA . MET A 1 179 ? 3.813 5.757 -0.735 1.00 96.88 179 MET A CA 1
ATOM 1423 C C . MET A 1 179 ? 3.784 4.298 -0.324 1.00 96.88 179 MET A C 1
ATOM 1425 O O . MET A 1 179 ? 2.797 3.589 -0.544 1.00 96.88 179 MET A O 1
ATOM 1429 N N . PHE A 1 180 ? 4.856 3.882 0.336 1.00 97.12 180 PHE A N 1
ATOM 1430 C CA . PHE A 1 180 ? 4.825 2.739 1.232 1.00 97.12 180 PHE A CA 1
ATOM 1431 C C . PHE A 1 180 ? 4.575 3.221 2.657 1.00 97.12 180 PHE A C 1
ATOM 1433 O O . PHE A 1 180 ? 4.802 4.379 2.988 1.00 97.12 180 PHE A O 1
ATOM 1440 N N . THR A 1 181 ? 4.121 2.305 3.502 1.00 97.12 181 THR A N 1
ATOM 1441 C CA . THR A 1 181 ? 4.151 2.449 4.957 1.00 97.12 181 THR A CA 1
ATOM 1442 C C . THR A 1 181 ? 4.874 1.220 5.464 1.00 97.12 181 THR A C 1
ATOM 1444 O O . THR A 1 181 ? 4.388 0.109 5.237 1.00 97.12 181 THR A O 1
ATOM 1447 N N . ASN A 1 182 ? 6.051 1.414 6.052 1.00 97.06 182 ASN A N 1
ATOM 1448 C CA . ASN A 1 182 ? 7.013 0.359 6.348 1.00 97.06 182 ASN A CA 1
ATOM 1449 C C . ASN A 1 182 ? 7.045 0.041 7.845 1.00 97.06 182 ASN A C 1
ATOM 1451 O O . ASN A 1 182 ? 7.104 0.954 8.670 1.00 97.06 182 ASN A O 1
ATOM 1455 N N . ALA A 1 183 ? 7.027 -1.255 8.168 1.00 96.06 183 ALA A N 1
ATOM 1456 C CA . ALA A 1 183 ? 7.385 -1.769 9.487 1.00 96.06 183 ALA A CA 1
ATOM 1457 C C . ALA A 1 183 ? 8.897 -2.043 9.563 1.00 96.06 183 ALA A C 1
ATOM 1459 O O . ALA A 1 183 ? 9.488 -2.351 8.524 1.00 96.06 183 ALA A O 1
ATOM 1460 N N . PRO A 1 184 ? 9.530 -2.010 10.756 1.00 94.75 184 PRO A N 1
ATOM 1461 C CA . PRO A 1 184 ? 10.968 -2.264 10.897 1.00 94.75 184 PRO A CA 1
ATOM 1462 C C . PRO A 1 184 ? 11.437 -3.601 10.307 1.00 94.75 184 PRO A C 1
ATOM 1464 O O . PRO A 1 184 ? 12.551 -3.700 9.802 1.00 94.75 184 PRO A O 1
ATOM 1467 N N . ASP A 1 185 ? 10.585 -4.627 10.353 1.00 95.00 185 ASP A N 1
ATOM 1468 C CA . ASP A 1 185 ? 10.864 -5.975 9.846 1.00 95.00 185 ASP A CA 1
ATOM 1469 C C . ASP A 1 185 ? 10.323 -6.230 8.426 1.00 95.00 185 ASP A C 1
ATOM 1471 O O . ASP A 1 185 ? 10.509 -7.314 7.872 1.00 95.00 185 ASP A O 1
ATOM 1475 N N . GLY A 1 186 ? 9.643 -5.250 7.824 1.00 94.69 186 GLY A N 1
ATOM 1476 C CA . GLY A 1 186 ? 9.003 -5.384 6.516 1.00 94.69 186 GLY A CA 1
ATOM 1477 C C . GLY A 1 186 ? 7.781 -6.316 6.485 1.00 94.69 186 GLY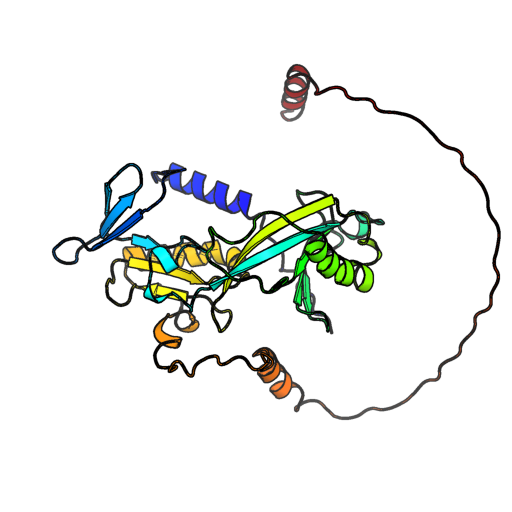 A C 1
ATOM 1478 O O . GLY A 1 186 ? 7.268 -6.599 5.397 1.00 94.69 186 GLY A O 1
ATOM 1479 N N . HIS A 1 187 ? 7.292 -6.800 7.631 1.00 96.94 187 HIS A N 1
ATOM 1480 C CA . HIS A 1 187 ? 6.065 -7.597 7.726 1.00 96.94 187 HIS A CA 1
ATOM 1481 C C . HIS A 1 187 ? 4.820 -6.714 7.877 1.00 96.94 187 HIS A C 1
ATOM 1483 O O . HIS A 1 187 ? 4.910 -5.496 8.026 1.00 96.94 187 HIS A O 1
ATOM 1489 N N . PHE A 1 188 ? 3.644 -7.341 7.800 1.00 97.62 188 PHE A N 1
ATOM 1490 C CA . PHE A 1 188 ? 2.372 -6.679 8.078 1.00 97.62 188 PHE A CA 1
ATOM 1491 C C . PHE A 1 188 ? 2.162 -6.487 9.579 1.00 97.62 188 PHE A C 1
ATOM 1493 O O . PHE A 1 188 ? 2.769 -7.175 10.395 1.00 97.62 188 PHE A O 1
ATOM 1500 N N . ILE A 1 189 ? 1.290 -5.564 9.946 1.00 97.56 189 ILE A N 1
ATOM 1501 C CA . ILE A 1 189 ? 0.741 -5.365 11.288 1.00 97.56 189 ILE A CA 1
ATOM 1502 C C . ILE A 1 189 ? -0.783 -5.467 11.166 1.00 97.56 189 ILE A C 1
ATOM 1504 O O . ILE A 1 189 ? -1.451 -4.548 10.693 1.00 97.56 189 ILE A O 1
ATOM 1508 N N . ILE A 1 190 ? -1.324 -6.626 11.521 1.00 98.31 190 ILE A N 1
ATOM 1509 C CA . ILE A 1 190 ? -2.753 -6.928 11.435 1.00 98.31 190 ILE A CA 1
ATOM 1510 C C . ILE A 1 190 ? -3.154 -7.448 12.803 1.00 98.31 190 ILE A C 1
ATOM 1512 O O . ILE A 1 190 ? -2.654 -8.487 13.229 1.00 98.31 190 ILE A O 1
ATOM 1516 N N . ASP A 1 191 ? -3.993 -6.697 13.504 1.00 97.31 191 ASP A N 1
ATOM 1517 C CA . ASP A 1 191 ? -4.305 -6.985 14.901 1.00 97.31 191 ASP A CA 1
ATOM 1518 C C . ASP A 1 191 ? -5.612 -6.305 15.340 1.00 97.31 191 ASP A C 1
ATOM 1520 O O . ASP A 1 191 ? -6.219 -5.516 14.600 1.00 97.31 191 ASP A O 1
ATOM 1524 N N . LEU A 1 192 ? -6.019 -6.592 16.574 1.00 97.50 192 LEU A N 1
ATOM 1525 C CA . LEU A 1 192 ? -6.971 -5.779 17.324 1.00 97.50 192 LEU A CA 1
ATOM 1526 C C . LEU A 1 192 ? -6.242 -4.642 18.050 1.00 97.50 192 LEU A C 1
ATOM 1528 O O . LEU A 1 192 ? -5.065 -4.746 18.406 1.00 97.50 192 LEU A O 1
ATOM 1532 N N . HIS A 1 193 ? -6.941 -3.534 18.288 1.00 96.56 193 HIS A N 1
ATOM 1533 C CA . HIS A 1 193 ? -6.422 -2.447 19.108 1.00 96.56 193 HIS A CA 1
ATOM 1534 C C . HIS A 1 193 ? -6.167 -2.959 20.537 1.00 96.56 193 HIS A C 1
ATOM 1536 O O . HIS A 1 193 ? -7.064 -3.571 21.123 1.00 96.56 193 HIS A O 1
ATOM 1542 N N . PRO A 1 194 ? -4.994 -2.677 21.139 1.00 94.12 194 PRO A N 1
ATOM 1543 C CA . PRO A 1 194 ? -4.590 -3.270 22.419 1.00 94.12 194 PRO A CA 1
ATOM 1544 C C . PRO A 1 194 ? -5.557 -2.973 23.574 1.00 94.12 194 PRO A C 1
ATOM 1546 O O . PRO A 1 194 ? -5.719 -3.791 24.472 1.00 94.12 194 PRO A O 1
ATOM 1549 N N . GLU A 1 195 ? -6.210 -1.810 23.542 1.00 94.38 195 GLU A N 1
ATOM 1550 C CA . GLU A 1 195 ? -7.150 -1.356 24.581 1.00 94.38 195 GLU A CA 1
ATOM 1551 C C . GLU A 1 195 ? -8.629 -1.407 24.152 1.00 94.38 195 GLU A C 1
ATOM 1553 O O . GLU A 1 195 ? -9.522 -1.224 24.978 1.00 94.38 195 GLU A O 1
ATOM 1558 N N . HIS A 1 196 ? -8.910 -1.641 22.866 1.00 96.38 196 HIS A N 1
ATOM 1559 C CA . HIS A 1 196 ? -10.247 -1.468 22.286 1.00 96.38 196 HIS A CA 1
ATOM 1560 C C . HIS A 1 196 ? -10.558 -2.636 21.341 1.00 96.38 196 HIS A C 1
ATOM 1562 O O . HIS A 1 196 ? -10.406 -2.501 20.129 1.00 96.38 196 HIS A O 1
ATOM 1568 N N . PRO A 1 197 ? -10.979 -3.803 21.860 1.00 95.06 197 PRO A N 1
ATOM 1569 C CA . PRO A 1 197 ? -11.135 -5.017 21.054 1.00 95.06 197 PRO A CA 1
ATOM 1570 C C . PRO A 1 197 ? -12.147 -4.857 19.910 1.00 95.06 197 PRO A C 1
ATOM 1572 O O . PRO A 1 197 ? -12.090 -5.600 18.935 1.00 95.06 197 PRO A O 1
ATOM 1575 N N . GLN A 1 198 ? -13.049 -3.872 19.985 1.00 96.75 198 GLN A N 1
ATOM 1576 C CA . GLN A 1 198 ? -13.970 -3.533 18.906 1.00 96.75 198 GLN A CA 1
ATOM 1577 C C . GLN A 1 198 ? -13.327 -2.874 17.677 1.00 96.75 198 GLN A C 1
ATOM 1579 O O . GLN A 1 198 ? -13.980 -2.715 16.642 1.00 96.75 198 GLN A O 1
ATOM 1584 N N . VAL A 1 199 ? -12.053 -2.500 17.781 1.00 98.25 199 VAL A N 1
ATOM 1585 C CA . VAL A 1 199 ? -11.277 -1.858 16.724 1.00 98.25 199 VAL A CA 1
ATOM 1586 C C . VAL A 1 199 ? -10.233 -2.835 16.204 1.00 98.25 199 VAL A C 1
ATOM 1588 O O . VAL A 1 199 ? -9.380 -3.307 16.949 1.00 98.25 199 VAL A O 1
ATOM 1591 N N . SER A 1 200 ? -10.282 -3.117 14.908 1.00 98.44 200 SER A N 1
ATOM 1592 C CA . SER A 1 200 ? -9.262 -3.887 14.191 1.00 98.44 200 SER A CA 1
ATOM 1593 C C . SER A 1 200 ? -8.551 -2.996 13.183 1.00 98.44 200 SER A C 1
ATOM 1595 O O . SER A 1 200 ? -9.079 -1.957 12.776 1.00 98.44 200 SER A O 1
ATOM 1597 N N . TYR A 1 201 ? -7.339 -3.363 12.784 1.00 98.44 201 TYR A N 1
ATOM 1598 C CA . TYR A 1 201 ? -6.581 -2.563 11.830 1.00 98.44 201 TYR A CA 1
ATOM 1599 C C . TYR A 1 201 ? -5.634 -3.401 10.980 1.00 98.44 201 TYR A C 1
ATOM 1601 O O . TYR A 1 201 ? -5.209 -4.489 11.369 1.00 98.44 201 TYR A O 1
ATOM 1609 N N . ALA A 1 202 ? -5.274 -2.847 9.822 1.00 97.88 202 ALA A N 1
ATOM 1610 C CA . ALA A 1 202 ? -4.137 -3.307 9.039 1.00 97.88 202 ALA A CA 1
ATOM 1611 C C . ALA A 1 202 ? -3.233 -2.121 8.677 1.00 97.88 202 ALA A C 1
ATOM 1613 O O . ALA A 1 202 ? -3.646 -1.148 8.040 1.00 97.88 202 ALA A O 1
ATOM 1614 N N . SER A 1 203 ? -1.977 -2.216 9.093 1.00 88.38 203 SER A N 1
ATOM 1615 C CA . SER A 1 203 ? -0.879 -1.278 8.826 1.00 88.38 203 SER A CA 1
ATOM 1616 C C . SER A 1 203 ? 0.435 -2.019 9.035 1.00 88.38 203 SER A C 1
ATOM 1618 O O . SER A 1 203 ? 0.411 -3.205 9.232 1.00 88.38 203 SER A O 1
ATOM 1620 N N . ALA A 1 204 ? 1.625 -1.448 9.002 1.00 83.12 204 ALA A N 1
ATOM 1621 C CA . ALA A 1 204 ? 2.269 -1.162 7.731 1.00 83.12 204 ALA A CA 1
ATOM 1622 C C . ALA A 1 204 ? 2.209 -2.360 6.750 1.00 83.12 204 ALA A C 1
ATOM 1624 O O . ALA A 1 204 ? 2.484 -3.495 7.114 1.00 83.12 204 ALA A O 1
ATOM 1625 N N . CYS A 1 205 ? 1.900 -2.106 5.474 1.00 87.12 205 CYS A N 1
ATOM 1626 C CA . CYS A 1 205 ? 1.901 -3.134 4.417 1.00 87.12 205 CYS A CA 1
ATOM 1627 C C . CYS A 1 205 ? 3.260 -3.290 3.699 1.00 87.12 205 CYS A C 1
ATOM 1629 O O . CYS A 1 205 ? 3.380 -4.084 2.759 1.00 87.12 205 CYS A O 1
ATOM 1631 N N . SER A 1 206 ? 4.255 -2.492 4.097 1.00 93.69 206 SER A N 1
ATOM 1632 C CA . SER A 1 206 ? 5.673 -2.558 3.719 1.00 93.69 206 SER A CA 1
ATOM 1633 C C . SER A 1 206 ? 5.948 -2.685 2.213 1.00 93.69 206 SER A C 1
ATOM 1635 O O . SER A 1 206 ? 6.851 -3.393 1.776 1.00 93.69 206 SER A O 1
ATOM 1637 N N . GLY A 1 207 ? 5.111 -2.047 1.388 1.00 93.31 207 GLY A N 1
ATOM 1638 C CA . GLY A 1 207 ? 5.263 -2.027 -0.070 1.00 93.31 207 GLY A CA 1
ATOM 1639 C C . GLY A 1 207 ? 4.935 -3.330 -0.801 1.00 93.31 207 GLY A C 1
ATOM 1640 O O . GLY A 1 207 ? 5.214 -3.455 -1.993 1.00 93.31 207 GLY A O 1
ATOM 1641 N N . HIS A 1 208 ? 4.338 -4.320 -0.126 1.00 95.44 208 HIS A N 1
ATOM 1642 C CA . HIS A 1 208 ? 4.015 -5.612 -0.751 1.00 95.44 208 HIS A CA 1
ATOM 1643 C C . HIS A 1 208 ? 2.638 -6.186 -0.376 1.00 95.44 208 HIS A C 1
ATOM 1645 O O . HIS A 1 208 ? 2.335 -7.327 -0.738 1.00 95.44 208 HIS A O 1
ATOM 1651 N N . GLY A 1 209 ? 1.792 -5.386 0.282 1.00 95.69 209 GLY A N 1
ATOM 1652 C CA . GLY A 1 209 ? 0.473 -5.800 0.774 1.00 95.69 209 GLY A CA 1
ATOM 1653 C C . GLY A 1 209 ? -0.615 -5.992 -0.287 1.00 95.69 209 GLY A C 1
ATOM 1654 O O . GLY A 1 209 ? -1.500 -6.813 -0.081 1.00 95.69 209 GLY A O 1
ATOM 1655 N N . PHE A 1 210 ? -0.551 -5.317 -1.445 1.00 96.50 210 PHE A N 1
ATOM 1656 C CA . PHE A 1 210 ? -1.681 -5.304 -2.394 1.00 96.50 210 PHE A CA 1
ATOM 1657 C C . PHE A 1 210 ? -2.110 -6.706 -2.865 1.00 96.50 210 PHE A C 1
ATOM 1659 O O . PHE A 1 210 ? -3.298 -7.009 -2.918 1.00 96.50 210 PHE A O 1
ATOM 1666 N N . LYS A 1 211 ? -1.148 -7.600 -3.136 1.00 95.50 211 LYS A N 1
ATOM 1667 C CA . LYS A 1 211 ? -1.426 -8.989 -3.553 1.00 95.50 211 LYS A CA 1
ATOM 1668 C C . LYS A 1 211 ? -2.179 -9.819 -2.503 1.00 95.50 211 LYS A C 1
ATOM 1670 O O . LYS A 1 211 ? -2.730 -10.857 -2.841 1.00 95.50 211 LYS A O 1
ATOM 1675 N N . PHE A 1 212 ? -2.195 -9.363 -1.252 1.00 97.25 212 PHE A N 1
ATOM 1676 C CA . PHE A 1 212 ? -2.912 -9.984 -0.144 1.00 97.25 212 PHE A CA 1
ATOM 1677 C C . PHE A 1 212 ? -4.210 -9.246 0.204 1.00 97.25 212 PHE A C 1
ATOM 1679 O O . PHE A 1 212 ? -4.894 -9.657 1.131 1.00 97.25 212 PHE A O 1
ATOM 1686 N N . GLY A 1 213 ? -4.578 -8.179 -0.519 1.00 96.38 213 GLY A N 1
ATOM 1687 C CA . GLY A 1 213 ? -5.731 -7.339 -0.177 1.00 96.38 213 GLY A CA 1
ATOM 1688 C C . GLY A 1 213 ? -7.049 -8.110 -0.053 1.00 96.38 213 GLY A C 1
ATOM 1689 O O . GLY A 1 213 ? -7.848 -7.798 0.822 1.00 96.38 213 GLY A O 1
ATOM 1690 N N . SER A 1 214 ? -7.247 -9.160 -0.857 1.00 97.25 214 SER A N 1
ATOM 1691 C CA . SER A 1 214 ? -8.408 -10.053 -0.750 1.00 97.25 214 SER A CA 1
ATOM 1692 C C . SER A 1 214 ? -8.465 -10.778 0.599 1.00 97.25 214 SER A C 1
ATOM 1694 O O . SER A 1 214 ? -9.447 -10.649 1.323 1.00 97.25 214 SER A O 1
ATOM 1696 N N . VAL A 1 215 ? -7.403 -11.504 0.964 1.00 98.25 215 VAL A N 1
ATOM 1697 C CA . VAL A 1 215 ? -7.358 -12.272 2.220 1.00 98.25 215 VAL A CA 1
ATOM 1698 C C . VAL A 1 215 ? -7.247 -11.368 3.448 1.00 98.25 215 VAL A C 1
ATOM 1700 O O . VAL A 1 215 ? -7.822 -11.680 4.482 1.00 98.25 215 VAL A O 1
ATOM 1703 N N . ILE A 1 216 ? -6.577 -10.215 3.346 1.00 98.25 216 ILE A N 1
ATOM 1704 C CA . ILE A 1 216 ? -6.552 -9.216 4.424 1.00 98.25 216 ILE A CA 1
ATOM 1705 C C . ILE A 1 216 ? -7.960 -8.657 4.660 1.00 98.25 216 ILE A C 1
ATOM 1707 O O . ILE A 1 216 ? -8.353 -8.502 5.811 1.00 98.25 216 ILE A O 1
ATOM 1711 N N . GLY A 1 217 ? -8.742 -8.409 3.605 1.00 98.19 217 GLY A N 1
ATOM 1712 C CA . GLY A 1 217 ? -10.143 -8.005 3.741 1.00 98.19 217 GLY A CA 1
ATOM 1713 C C . GLY A 1 217 ? -10.991 -9.050 4.474 1.00 98.19 217 GLY A C 1
ATOM 1714 O O . GLY A 1 217 ? -11.762 -8.692 5.360 1.00 98.19 217 GLY A O 1
ATOM 1715 N N . GLU A 1 218 ? -10.804 -10.336 4.164 1.00 98.38 218 GLU A N 1
ATOM 1716 C CA . GLU A 1 218 ? -11.463 -11.441 4.876 1.00 98.38 218 GLU A CA 1
ATOM 1717 C C . GLU A 1 218 ? -11.042 -11.513 6.353 1.00 98.38 218 GLU A C 1
ATOM 1719 O O . GLU A 1 218 ? -11.898 -11.591 7.231 1.00 98.38 218 GLU A O 1
ATOM 1724 N N . ILE A 1 219 ? -9.742 -11.399 6.639 1.00 98.69 219 ILE A N 1
ATOM 1725 C CA . ILE A 1 219 ? -9.210 -11.356 8.009 1.00 98.69 219 ILE A CA 1
ATOM 1726 C C . ILE A 1 219 ? -9.816 -10.193 8.802 1.00 98.69 219 ILE A C 1
ATOM 1728 O O . ILE A 1 219 ? -10.223 -10.374 9.945 1.00 98.69 219 ILE A O 1
ATOM 1732 N N . LEU A 1 220 ? -9.885 -8.996 8.218 1.00 98.69 220 LEU A N 1
ATOM 1733 C CA . LEU A 1 220 ? -10.434 -7.823 8.899 1.00 98.69 220 LEU A CA 1
ATOM 1734 C C . LEU A 1 220 ? -11.949 -7.927 9.105 1.00 98.69 220 LEU A C 1
ATOM 1736 O O . LEU A 1 220 ? -12.442 -7.473 10.134 1.00 98.69 220 LEU A O 1
ATOM 1740 N N . ALA A 1 221 ? -12.681 -8.553 8.180 1.00 98.44 221 ALA A N 1
ATOM 1741 C CA . ALA A 1 221 ? -14.100 -8.849 8.370 1.00 98.44 221 ALA A CA 1
ATOM 1742 C C . ALA A 1 221 ? -14.315 -9.816 9.549 1.00 98.44 221 ALA A C 1
ATOM 1744 O O . ALA A 1 221 ? -15.133 -9.541 10.429 1.00 98.44 221 ALA A O 1
ATOM 1745 N N . ASP A 1 222 ? -13.523 -10.891 9.617 1.00 98.62 222 ASP A N 1
ATOM 1746 C CA . ASP A 1 222 ? -13.500 -11.840 10.735 1.00 98.62 222 ASP A CA 1
ATOM 1747 C C . ASP A 1 222 ? -13.184 -11.142 12.074 1.00 98.62 222 ASP A C 1
ATOM 1749 O O . ASP A 1 222 ? -13.897 -11.314 13.064 1.00 98.62 222 ASP A O 1
ATOM 1753 N N . LEU A 1 223 ? -12.140 -10.306 12.114 1.00 98.44 223 LEU A N 1
ATOM 1754 C CA . LEU A 1 223 ? -11.744 -9.571 13.320 1.00 98.44 223 LEU A CA 1
ATOM 1755 C C . LEU A 1 223 ? -12.805 -8.549 13.754 1.00 98.44 223 LEU A C 1
ATOM 1757 O O . LEU A 1 223 ? -13.049 -8.396 14.953 1.00 98.44 223 LEU A O 1
ATOM 1761 N N . ALA A 1 224 ? -13.461 -7.873 12.811 1.00 98.19 224 ALA A N 1
ATOM 1762 C CA . ALA A 1 224 ? -14.547 -6.946 13.112 1.00 98.19 224 ALA A CA 1
ATOM 1763 C C . ALA A 1 224 ? -15.783 -7.671 13.668 1.00 98.19 224 ALA A C 1
ATOM 1765 O O . ALA A 1 224 ? -16.405 -7.179 14.605 1.00 98.19 224 ALA A O 1
ATOM 1766 N N . GLN A 1 225 ? -16.126 -8.843 13.130 1.00 97.12 225 GLN A N 1
ATOM 1767 C CA . GLN A 1 225 ? -17.351 -9.552 13.504 1.00 97.12 225 GLN A CA 1
ATOM 1768 C C . GLN A 1 225 ? -17.180 -10.472 14.722 1.00 97.12 225 GLN A C 1
ATOM 1770 O O . GLN A 1 225 ? -18.079 -10.571 15.556 1.00 97.12 225 GLN A O 1
ATOM 1775 N N . TYR A 1 226 ? -16.033 -11.143 14.834 1.00 97.38 226 TYR A N 1
ATOM 1776 C CA . TYR A 1 226 ? -15.816 -12.239 15.785 1.00 97.38 226 TYR A CA 1
ATOM 1777 C C . TYR A 1 226 ? -14.625 -12.034 16.717 1.00 97.38 226 TYR A C 1
ATOM 1779 O O . TYR A 1 226 ? -14.427 -12.848 17.617 1.00 97.38 226 TYR A O 1
ATOM 1787 N N . ARG A 1 227 ? -13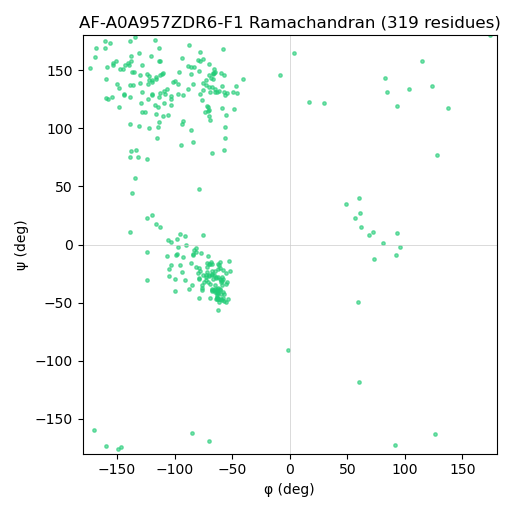.823 -10.977 16.522 1.00 96.50 227 ARG A N 1
ATOM 1788 C CA . ARG A 1 227 ? -12.587 -10.707 17.293 1.00 96.50 227 ARG A CA 1
ATOM 1789 C C . ARG A 1 227 ? -11.512 -11.785 17.152 1.00 96.50 227 ARG A C 1
ATOM 1791 O O . ARG A 1 227 ? -10.560 -11.832 17.921 1.00 96.50 227 ARG A O 1
ATOM 1798 N N . GLN A 1 228 ? -11.658 -12.645 16.157 1.00 97.31 228 GLN A N 1
ATOM 1799 C CA . GLN A 1 228 ? -10.739 -13.720 15.827 1.00 97.31 228 GLN A CA 1
ATOM 1800 C C . GLN A 1 228 ? -10.873 -14.017 14.340 1.00 97.31 228 GLN A C 1
ATOM 1802 O O . GLN A 1 228 ? -11.928 -13.774 13.760 1.00 97.31 228 GLN A O 1
ATOM 1807 N N . THR A 1 229 ? -9.837 -14.589 13.742 1.00 98.25 229 THR A N 1
ATOM 1808 C CA . THR A 1 229 ? -9.875 -15.057 12.356 1.00 98.25 229 THR A CA 1
ATOM 1809 C C . THR A 1 229 ? -9.397 -16.497 12.271 1.00 98.25 229 THR A C 1
ATOM 1811 O O . THR A 1 229 ? -8.615 -16.969 13.097 1.00 98.25 229 THR A O 1
ATOM 1814 N N . ARG A 1 230 ? -9.859 -17.208 11.244 1.00 97.00 230 ARG A N 1
ATOM 1815 C CA . ARG A 1 230 ? -9.382 -18.559 10.915 1.00 97.00 230 ARG A CA 1
ATOM 1816 C C . ARG A 1 230 ? -7.944 -18.589 10.379 1.00 97.00 230 ARG A C 1
ATOM 1818 O O . ARG A 1 230 ? -7.344 -19.660 10.305 1.00 97.00 230 ARG A O 1
ATOM 1825 N N . HIS A 1 231 ? -7.412 -17.449 9.940 1.00 98.06 231 HIS A N 1
ATOM 1826 C CA . HIS A 1 231 ? -6.056 -17.344 9.407 1.00 98.06 231 HIS A CA 1
ATOM 1827 C C . HIS A 1 231 ? -5.043 -17.166 10.545 1.00 98.06 231 HIS A C 1
ATOM 1829 O O . HIS A 1 231 ? -5.270 -16.381 11.458 1.00 98.06 231 HIS A O 1
ATOM 1835 N N . ASN A 1 232 ? -3.894 -17.848 10.484 1.00 97.50 232 ASN A N 1
ATOM 1836 C CA . ASN A 1 232 ? -2.807 -17.560 11.421 1.00 97.50 232 ASN A CA 1
ATOM 1837 C C . ASN A 1 232 ? -2.191 -16.194 11.071 1.00 97.50 232 ASN A C 1
ATOM 1839 O O . ASN A 1 232 ? -1.600 -16.035 10.000 1.00 97.50 232 ASN A O 1
ATOM 1843 N N . ILE A 1 233 ? -2.330 -15.238 11.990 1.00 97.25 233 ILE A N 1
ATOM 1844 C CA . ILE A 1 233 ? -1.772 -13.885 11.892 1.00 97.25 233 ILE A CA 1
ATOM 1845 C C . ILE A 1 233 ? -0.726 -13.600 12.980 1.00 97.25 233 ILE A C 1
ATOM 1847 O O . ILE A 1 233 ? -0.374 -12.444 13.186 1.00 97.25 233 ILE A O 1
ATOM 1851 N N . ASP A 1 234 ? -0.179 -14.629 13.638 1.00 95.94 234 ASP A N 1
ATOM 1852 C CA . ASP A 1 234 ? 0.759 -14.486 14.767 1.00 95.94 234 ASP A CA 1
ATOM 1853 C C . ASP A 1 234 ? 2.018 -13.696 14.375 1.00 95.94 234 ASP A C 1
ATOM 1855 O O . ASP A 1 234 ? 2.551 -12.911 15.154 1.00 95.94 234 ASP A O 1
ATOM 1859 N N . LEU A 1 235 ? 2.477 -13.860 13.129 1.00 95.25 235 LEU A N 1
ATOM 1860 C CA . LEU A 1 235 ? 3.603 -13.101 12.574 1.00 95.25 235 LEU A CA 1
ATOM 1861 C C . LEU A 1 235 ? 3.305 -11.596 12.451 1.00 95.25 235 LEU A C 1
ATOM 1863 O O . LEU A 1 235 ? 4.229 -10.787 12.370 1.00 95.25 235 LEU A O 1
ATOM 1867 N N . PHE A 1 236 ? 2.029 -11.220 12.391 1.00 96.88 236 PHE A N 1
ATOM 1868 C CA . PHE A 1 236 ? 1.574 -9.867 12.085 1.00 96.88 236 PHE A CA 1
ATOM 1869 C C . PHE A 1 236 ? 1.046 -9.116 13.304 1.00 96.88 236 PHE A C 1
ATOM 1871 O O . PHE A 1 236 ? 0.640 -7.967 13.152 1.00 96.88 236 PHE A O 1
ATOM 1878 N N . THR A 1 237 ? 1.102 -9.684 14.507 1.00 94.56 237 THR A N 1
ATOM 1879 C CA . THR A 1 237 ? 0.653 -8.970 15.707 1.00 94.56 237 THR A CA 1
ATOM 1880 C C . THR A 1 237 ? 1.547 -7.769 15.996 1.00 94.56 237 THR A C 1
ATOM 1882 O O . THR A 1 237 ? 2.759 -7.784 15.743 1.00 94.56 237 THR A O 1
ATOM 1885 N N . HIS A 1 238 ? 0.973 -6.707 16.553 1.00 92.06 238 HIS A N 1
ATOM 1886 C CA . HIS A 1 238 ? 1.746 -5.528 16.953 1.00 92.06 238 HIS A CA 1
ATOM 1887 C C . HIS A 1 238 ? 2.646 -5.810 18.166 1.00 92.06 238 HIS A C 1
ATOM 1889 O O . HIS A 1 238 ? 3.715 -5.216 18.319 1.00 92.06 238 HIS A O 1
ATOM 1895 N N . THR A 1 239 ? 2.253 -6.770 19.006 1.00 90.50 239 THR A N 1
ATOM 1896 C CA . THR A 1 239 ? 2.982 -7.161 20.221 1.00 90.50 239 THR A CA 1
ATOM 1897 C C . THR A 1 239 ? 4.417 -7.612 19.959 1.00 90.50 239 THR A C 1
ATOM 1899 O O . THR A 1 239 ? 5.256 -7.481 20.847 1.00 90.50 239 THR A O 1
ATOM 1902 N N . ARG A 1 240 ? 4.757 -8.039 18.734 1.00 93.44 240 ARG A N 1
ATOM 1903 C CA . ARG A 1 240 ? 6.135 -8.406 18.362 1.00 93.44 240 ARG A CA 1
ATOM 1904 C C . ARG A 1 240 ? 7.150 -7.257 18.468 1.00 93.44 240 ARG A C 1
ATOM 1906 O O . ARG A 1 240 ? 8.353 -7.513 18.513 1.00 93.44 240 ARG A O 1
ATOM 1913 N N . PHE A 1 241 ? 6.681 -6.008 18.524 1.00 90.44 241 PHE A N 1
ATOM 1914 C CA . PHE A 1 241 ? 7.518 -4.822 18.741 1.00 90.44 241 PHE A CA 1
ATOM 1915 C C . PHE A 1 241 ? 7.527 -4.335 20.200 1.00 90.44 241 PHE A C 1
ATOM 1917 O O . PHE A 1 241 ? 8.324 -3.467 20.556 1.00 90.44 241 PHE A O 1
ATOM 1924 N N . GLN A 1 242 ? 6.685 -4.895 21.074 1.00 80.25 242 GLN A N 1
ATOM 1925 C CA . GLN A 1 242 ? 6.664 -4.543 22.494 1.00 80.25 242 GLN A CA 1
ATOM 1926 C C . GLN A 1 242 ? 7.836 -5.229 23.221 1.00 80.25 242 GLN A C 1
ATOM 1928 O O . GLN A 1 242 ? 8.051 -6.429 23.087 1.00 80.25 242 GLN A O 1
ATOM 1933 N N . GLY A 1 243 ? 8.624 -4.464 23.987 1.00 61.22 243 GLY A N 1
ATOM 1934 C CA . GLY A 1 243 ? 9.799 -4.971 24.719 1.00 61.22 243 GLY A CA 1
ATOM 1935 C C . GLY A 1 243 ? 11.146 -4.800 24.005 1.00 61.22 243 GLY A C 1
ATOM 1936 O O . GLY A 1 243 ? 12.188 -5.093 24.590 1.00 61.22 243 GLY A O 1
ATOM 1937 N N . GLN A 1 244 ? 11.158 -4.257 22.786 1.00 52.22 244 GLN A N 1
ATOM 1938 C CA . GLN A 1 244 ? 12.375 -3.733 22.167 1.00 52.22 244 GLN A CA 1
ATOM 1939 C C . GLN A 1 244 ? 12.577 -2.300 22.671 1.00 52.22 244 GLN A C 1
ATOM 1941 O O . GLN A 1 244 ? 12.052 -1.345 22.104 1.00 52.22 244 GLN A O 1
ATOM 1946 N N . SER A 1 245 ? 13.262 -2.146 23.807 1.00 34.97 245 SER A N 1
ATOM 1947 C CA . SER A 1 245 ? 13.602 -0.831 24.359 1.00 34.97 245 SER A CA 1
ATOM 1948 C C . SER A 1 245 ? 14.225 0.047 23.278 1.00 34.97 245 SER A C 1
ATOM 1950 O O . SER A 1 245 ? 15.171 -0.384 22.618 1.00 34.97 245 SER A O 1
ATOM 1952 N N . ALA A 1 246 ? 13.735 1.283 23.157 1.00 38.00 246 ALA A N 1
ATOM 1953 C CA . ALA A 1 246 ? 14.343 2.353 22.379 1.00 38.00 246 ALA A CA 1
ATOM 1954 C C . ALA A 1 246 ? 15.783 2.611 22.861 1.00 38.00 246 ALA A C 1
ATOM 1956 O O . ALA A 1 246 ? 16.045 3.511 23.655 1.00 38.00 246 ALA A O 1
ATOM 1957 N N . HIS A 1 247 ? 16.737 1.801 22.407 1.00 34.31 247 HIS A N 1
ATOM 1958 C CA . HIS A 1 247 ? 18.115 2.248 22.306 1.00 34.31 247 HIS A CA 1
ATOM 1959 C C . HIS A 1 247 ? 18.110 3.260 21.174 1.00 34.31 247 HIS A C 1
ATOM 1961 O O . HIS A 1 247 ? 17.808 2.918 20.032 1.00 34.31 247 HIS A O 1
ATOM 1967 N N . GLY A 1 248 ? 18.308 4.525 21.545 1.00 31.55 248 GLY A N 1
ATOM 1968 C CA . GLY A 1 248 ? 18.246 5.650 20.632 1.00 31.55 248 GLY A CA 1
ATOM 1969 C C . GLY A 1 248 ? 19.017 5.358 19.353 1.00 31.55 248 GLY A C 1
ATOM 1970 O O . GLY A 1 248 ? 20.173 4.942 19.394 1.00 31.55 248 GLY A O 1
ATOM 1971 N N . PHE A 1 249 ? 18.373 5.609 18.218 1.00 35.22 249 PHE A N 1
ATOM 1972 C CA . PHE A 1 249 ? 19.071 5.793 16.958 1.00 35.22 249 PHE A CA 1
ATOM 1973 C C . PHE A 1 249 ? 19.872 7.101 17.060 1.00 35.22 249 PHE A C 1
ATOM 1975 O O . PHE A 1 249 ? 19.451 8.151 16.582 1.00 35.22 249 PHE A O 1
ATOM 1982 N N . SER A 1 250 ? 21.017 7.056 17.742 1.00 31.28 250 SER A N 1
ATOM 1983 C CA . SER A 1 250 ? 22.1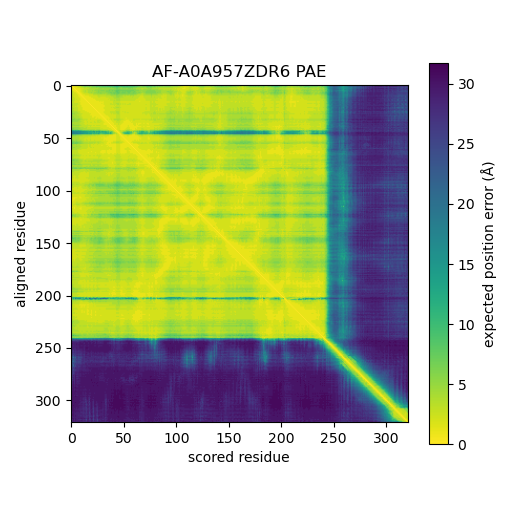12 7.980 17.473 1.00 31.28 250 SER A CA 1
ATOM 1984 C C . SER A 1 250 ? 22.702 7.562 16.135 1.00 31.28 250 SER A C 1
ATOM 1986 O O . SER A 1 250 ? 23.123 6.416 15.982 1.00 31.28 250 SER A O 1
ATOM 1988 N N . GLY A 1 251 ? 22.657 8.465 15.159 1.00 39.75 251 GLY A N 1
ATOM 1989 C CA . GLY A 1 251 ? 23.129 8.207 13.809 1.00 39.75 251 GLY A CA 1
ATOM 1990 C C . GLY A 1 251 ? 24.574 7.729 13.796 1.00 39.75 251 GLY A C 1
ATOM 1991 O O . GLY A 1 251 ? 25.474 8.505 14.068 1.00 39.75 251 GLY A O 1
ATOM 1992 N N . GLU A 1 252 ? 24.765 6.468 13.433 1.00 30.58 252 GLU A N 1
ATOM 1993 C CA . GLU A 1 252 ? 25.944 5.951 12.752 1.00 30.58 252 GLU A CA 1
ATOM 1994 C C . GLU A 1 252 ? 25.469 4.802 11.855 1.00 30.58 252 GLU A C 1
ATOM 1996 O O . GLU A 1 252 ? 24.626 3.991 12.243 1.00 30.58 252 GLU A O 1
ATOM 2001 N N . HIS A 1 253 ? 25.958 4.792 10.616 1.00 44.81 253 HIS A N 1
ATOM 2002 C CA . HIS A 1 253 ? 25.604 3.853 9.557 1.00 44.81 253 HIS A CA 1
ATOM 2003 C C . HIS A 1 253 ? 25.831 2.389 9.973 1.00 44.81 253 HIS A C 1
ATOM 2005 O O . HIS A 1 253 ? 26.901 1.822 9.765 1.00 44.81 253 HIS A O 1
ATOM 2011 N N . GLY A 1 254 ? 24.798 1.753 10.521 1.00 27.45 254 GLY A N 1
ATOM 2012 C CA . GLY A 1 254 ? 24.705 0.306 10.657 1.00 27.45 254 GLY A CA 1
ATOM 2013 C C . GLY A 1 254 ? 23.984 -0.260 9.444 1.00 27.45 254 GLY A C 1
ATOM 2014 O O . GLY A 1 254 ? 22.774 -0.096 9.316 1.00 27.45 254 GLY A O 1
ATOM 2015 N N . ALA A 1 255 ? 24.727 -0.902 8.542 1.00 32.31 255 ALA A N 1
ATOM 2016 C CA . ALA A 1 255 ? 24.170 -1.610 7.399 1.00 32.31 255 ALA A CA 1
ATOM 2017 C C . ALA A 1 255 ? 23.027 -2.534 7.849 1.00 32.31 255 ALA A C 1
ATOM 2019 O O . ALA A 1 255 ? 23.243 -3.484 8.607 1.00 32.31 255 ALA A O 1
ATOM 2020 N N . LEU A 1 256 ? 21.813 -2.252 7.370 1.00 35.59 256 LEU A N 1
ATOM 2021 C CA . LEU A 1 256 ? 20.684 -3.170 7.445 1.00 35.59 256 LEU A CA 1
ATOM 2022 C C . LEU A 1 256 ? 21.123 -4.463 6.764 1.00 35.59 256 LEU A C 1
ATOM 2024 O O . LEU A 1 256 ? 21.183 -4.535 5.541 1.00 35.59 256 LEU A O 1
ATOM 2028 N N . THR A 1 257 ? 21.485 -5.478 7.546 1.00 28.41 257 THR A N 1
ATOM 2029 C CA . THR A 1 257 ? 21.707 -6.810 6.991 1.00 28.41 257 THR A CA 1
ATOM 2030 C C . THR A 1 257 ? 20.320 -7.363 6.679 1.00 28.41 257 THR A C 1
ATOM 2032 O O . THR A 1 257 ? 19.531 -7.548 7.611 1.00 28.41 257 THR A O 1
ATOM 2035 N N . PRO A 1 258 ? 19.950 -7.599 5.410 1.00 36.12 258 PRO A N 1
ATOM 2036 C CA . PRO A 1 258 ? 18.637 -8.134 5.106 1.00 36.12 258 PRO A CA 1
ATOM 2037 C C . PRO A 1 258 ? 18.522 -9.530 5.725 1.00 36.12 258 PRO A C 1
ATOM 2039 O O . PRO A 1 258 ? 19.378 -10.390 5.513 1.00 36.12 258 PRO A O 1
ATOM 2042 N N . ILE A 1 259 ? 17.425 -9.773 6.446 1.00 46.78 259 ILE A N 1
ATOM 2043 C CA . ILE A 1 259 ? 17.087 -11.027 7.151 1.00 46.78 259 ILE A CA 1
ATOM 2044 C C . ILE A 1 259 ? 17.157 -12.276 6.231 1.00 46.78 259 ILE A C 1
ATOM 2046 O O . ILE A 1 259 ? 17.253 -13.412 6.699 1.00 46.78 259 ILE A O 1
ATOM 2050 N N . TYR A 1 260 ? 17.219 -12.084 4.911 1.00 36.25 260 TYR A N 1
ATOM 2051 C CA . TYR A 1 260 ? 17.371 -13.135 3.906 1.00 36.25 260 TYR A CA 1
ATOM 2052 C C . TYR A 1 260 ? 18.766 -13.795 3.844 1.00 36.25 260 TYR A C 1
ATOM 2054 O O . TYR A 1 260 ? 18.859 -14.930 3.368 1.00 36.25 260 TYR A O 1
ATOM 2062 N N . GLU A 1 261 ? 19.842 -13.184 4.362 1.00 34.62 261 GLU A N 1
ATOM 2063 C CA . GLU A 1 261 ? 21.175 -13.829 4.363 1.00 34.62 261 GLU A CA 1
ATOM 2064 C C . GLU A 1 261 ? 21.246 -15.077 5.264 1.00 34.62 261 GLU A C 1
ATOM 2066 O O . GLU A 1 261 ? 21.977 -16.034 4.974 1.00 34.62 261 GLU A O 1
ATOM 2071 N N . THR A 1 262 ? 20.448 -15.119 6.332 1.00 32.81 262 THR A N 1
ATOM 2072 C CA . THR A 1 262 ? 20.479 -16.222 7.303 1.00 32.81 262 THR A CA 1
ATOM 2073 C C . THR A 1 262 ? 19.857 -17.506 6.741 1.00 32.81 262 THR A C 1
ATOM 2075 O O . THR A 1 262 ? 20.295 -18.610 7.081 1.00 32.81 262 THR A O 1
ATOM 2078 N N . ALA A 1 263 ? 18.878 -17.387 5.838 1.00 31.28 263 ALA A N 1
ATOM 2079 C CA . ALA A 1 263 ? 18.206 -18.533 5.224 1.00 31.28 263 ALA A CA 1
ATOM 2080 C C . ALA A 1 263 ? 19.071 -19.209 4.143 1.00 31.28 263 ALA A C 1
ATOM 2082 O O . ALA A 1 263 ? 19.126 -20.437 4.067 1.00 31.28 263 ALA A O 1
ATOM 2083 N N . VAL A 1 264 ? 19.826 -18.432 3.359 1.00 35.16 264 VAL A N 1
ATOM 2084 C CA . VAL A 1 264 ? 20.637 -18.970 2.250 1.00 35.16 264 VAL A CA 1
ATOM 2085 C C . VAL A 1 264 ? 21.909 -19.669 2.755 1.00 35.16 264 VAL A C 1
ATOM 2087 O O . VAL A 1 264 ? 22.292 -20.721 2.234 1.00 35.16 264 VAL A O 1
ATOM 2090 N N . ARG A 1 265 ? 22.534 -19.177 3.837 1.00 33.06 265 ARG A N 1
ATOM 2091 C CA . ARG A 1 265 ? 23.752 -19.804 4.397 1.00 33.06 265 ARG A CA 1
ATOM 2092 C C . ARG A 1 265 ? 23.519 -21.188 5.013 1.00 33.06 265 ARG A C 1
ATOM 2094 O O . ARG A 1 265 ? 24.453 -21.992 5.035 1.00 33.06 265 ARG A O 1
ATOM 2101 N N . LYS A 1 266 ? 22.308 -21.498 5.495 1.00 33.09 266 LYS A N 1
ATOM 2102 C CA . LYS A 1 266 ? 22.007 -22.819 6.083 1.00 33.09 266 LYS A CA 1
ATOM 2103 C C . LYS A 1 266 ? 21.845 -23.928 5.038 1.00 33.09 266 LYS A C 1
ATOM 2105 O O . LYS A 1 266 ? 22.142 -25.076 5.360 1.00 33.09 266 LYS A O 1
ATOM 2110 N N . HIS A 1 267 ? 21.462 -23.609 3.799 1.00 34.25 267 HIS A N 1
ATOM 2111 C CA . HIS A 1 267 ? 21.370 -24.610 2.728 1.00 34.25 267 HIS A CA 1
ATOM 2112 C C . HIS A 1 267 ? 22.653 -24.767 1.906 1.00 34.25 267 HIS A C 1
ATOM 2114 O O . HIS A 1 267 ? 22.986 -25.887 1.528 1.00 34.25 267 HIS A O 1
ATOM 2120 N N . ALA A 1 268 ? 23.452 -23.710 1.740 1.00 34.84 268 ALA A N 1
ATOM 2121 C CA . ALA A 1 268 ? 24.688 -23.781 0.952 1.00 34.84 268 ALA A CA 1
ATOM 2122 C C . ALA A 1 268 ? 25.810 -24.650 1.572 1.00 34.84 268 ALA A C 1
ATOM 2124 O O . ALA A 1 268 ? 26.753 -25.017 0.878 1.00 34.84 268 ALA A O 1
ATOM 2125 N N . LYS A 1 269 ? 25.728 -25.019 2.862 1.00 32.34 269 LYS A N 1
ATOM 2126 C CA . LYS A 1 269 ? 26.729 -25.886 3.520 1.00 32.34 269 LYS A CA 1
ATOM 2127 C C . LYS A 1 269 ? 26.532 -27.390 3.297 1.00 32.34 269 LYS A C 1
ATOM 2129 O O . LYS A 1 269 ? 27.372 -28.160 3.755 1.00 32.34 269 LYS A O 1
ATOM 2134 N N . ARG A 1 270 ? 25.453 -27.828 2.634 1.00 34.81 270 ARG A N 1
ATOM 2135 C CA . ARG A 1 270 ? 25.167 -29.265 2.450 1.00 34.81 270 ARG A CA 1
ATOM 2136 C C . ARG A 1 270 ? 25.566 -29.850 1.097 1.00 34.81 270 ARG A C 1
ATOM 2138 O O . ARG A 1 270 ? 25.576 -31.067 0.982 1.00 34.81 270 ARG A O 1
ATOM 2145 N N . GLU A 1 271 ? 25.963 -29.036 0.123 1.00 35.03 271 GLU A N 1
ATOM 2146 C CA . GLU A 1 271 ? 26.268 -29.523 -1.227 1.00 35.03 271 GLU A CA 1
ATOM 2147 C C . GLU A 1 271 ? 27.524 -28.854 -1.797 1.00 35.03 271 GLU A C 1
ATOM 2149 O O . GLU A 1 271 ? 27.468 -27.979 -2.653 1.00 35.03 271 GLU A O 1
ATOM 2154 N N . GLN A 1 272 ? 28.692 -29.275 -1.310 1.00 28.67 272 GLN A N 1
ATOM 2155 C CA . GLN A 1 272 ? 29.957 -29.086 -2.022 1.00 28.67 272 GLN A CA 1
ATOM 2156 C C . GLN A 1 272 ? 30.746 -30.398 -2.006 1.00 28.67 272 GLN A C 1
ATOM 2158 O O . GLN A 1 272 ? 31.663 -30.591 -1.212 1.00 28.67 272 GLN A O 1
ATOM 2163 N N . HIS A 1 273 ? 30.389 -31.299 -2.922 1.00 28.14 273 HIS A N 1
ATOM 2164 C CA . HIS A 1 273 ? 31.320 -32.287 -3.455 1.00 28.14 273 HIS A CA 1
ATOM 2165 C C . HIS A 1 273 ? 31.560 -31.989 -4.939 1.00 28.14 273 HIS A C 1
ATOM 2167 O O . HIS A 1 273 ? 30.690 -32.165 -5.781 1.00 28.14 273 HIS A O 1
ATOM 2173 N N . THR A 1 274 ? 32.750 -31.437 -5.175 1.00 27.03 274 THR A N 1
ATOM 2174 C CA . THR A 1 274 ? 33.690 -31.6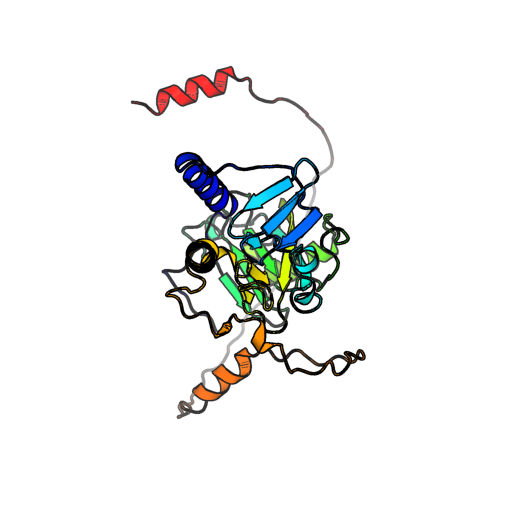93 -6.274 1.00 27.03 274 THR A CA 1
ATOM 2175 C C . THR A 1 274 ? 33.124 -32.131 -7.631 1.00 27.03 274 THR A C 1
ATOM 2177 O O . THR A 1 274 ? 32.599 -33.227 -7.746 1.00 27.03 274 THR A O 1
ATOM 2180 N N . ILE A 1 275 ? 33.418 -31.353 -8.681 1.00 26.67 275 ILE A N 1
ATOM 2181 C CA . ILE A 1 275 ? 34.163 -31.793 -9.880 1.00 26.67 275 ILE A CA 1
ATOM 2182 C C . ILE A 1 275 ? 34.722 -30.541 -10.577 1.00 26.67 275 ILE A C 1
ATOM 2184 O O . ILE A 1 275 ? 34.006 -29.590 -10.882 1.00 26.67 275 ILE A O 1
ATOM 2188 N N . SER A 1 276 ? 36.032 -30.552 -10.806 1.00 25.14 276 SER A N 1
ATOM 2189 C CA . SER A 1 276 ? 36.794 -29.582 -11.584 1.00 25.14 276 SER A CA 1
ATOM 2190 C C . SER A 1 276 ? 37.055 -30.130 -12.990 1.00 25.14 276 SER A C 1
ATOM 2192 O O . SER A 1 276 ? 37.387 -31.305 -13.136 1.00 25.14 276 SER A O 1
ATOM 2194 N N . SER A 1 277 ? 36.976 -29.281 -14.022 1.00 25.44 277 SER A N 1
ATOM 2195 C CA . SER A 1 277 ? 37.967 -29.234 -15.116 1.00 25.44 277 SER A CA 1
ATOM 2196 C C . SER A 1 277 ? 37.727 -28.063 -16.089 1.00 25.44 277 SER A C 1
ATOM 2198 O O . SER A 1 277 ? 36.590 -27.615 -16.224 1.00 25.44 277 SER A O 1
ATOM 2200 N N . PRO A 1 278 ? 38.780 -27.538 -16.755 1.00 28.17 278 PRO A N 1
ATOM 2201 C CA . PRO A 1 278 ? 38.782 -26.208 -17.370 1.00 28.17 278 PRO A CA 1
ATOM 2202 C C . PRO A 1 278 ? 38.843 -26.243 -18.908 1.00 28.17 278 PRO A C 1
ATOM 2204 O O . PRO A 1 278 ? 39.576 -27.050 -19.472 1.00 28.17 278 PRO A O 1
ATOM 2207 N N . VAL A 1 279 ? 38.197 -25.296 -19.608 1.00 27.16 279 VAL A N 1
ATOM 2208 C CA . VAL A 1 279 ? 38.495 -25.038 -21.035 1.00 27.16 279 VAL A CA 1
ATOM 2209 C C . VAL A 1 279 ? 38.528 -23.537 -21.372 1.00 27.16 279 VAL A C 1
ATOM 2211 O O . VAL A 1 279 ? 37.522 -22.846 -21.465 1.00 27.16 279 VAL A O 1
ATOM 2214 N N . ARG A 1 280 ? 39.773 -23.072 -21.514 1.00 25.86 280 ARG A N 1
ATOM 2215 C CA . ARG A 1 280 ? 40.392 -22.102 -22.441 1.00 25.86 280 ARG A CA 1
ATOM 2216 C C . ARG A 1 280 ? 39.522 -21.117 -23.262 1.00 25.86 280 ARG A C 1
ATOM 2218 O O . ARG A 1 280 ? 38.772 -21.495 -24.152 1.00 25.86 280 ARG A O 1
ATOM 2225 N N . ARG A 1 281 ? 39.821 -19.822 -23.064 1.00 25.22 281 ARG A N 1
ATOM 2226 C CA . ARG A 1 281 ? 39.489 -18.661 -23.919 1.00 25.22 281 ARG A CA 1
ATOM 2227 C C . ARG A 1 281 ? 40.218 -18.693 -25.269 1.00 25.22 281 ARG A C 1
ATOM 2229 O O . ARG A 1 281 ? 41.409 -18.994 -25.301 1.00 25.22 281 ARG A O 1
ATOM 2236 N N . THR A 1 282 ? 39.575 -18.176 -26.317 1.00 28.11 282 THR A N 1
ATOM 2237 C CA . THR A 1 282 ? 40.252 -17.484 -27.430 1.00 28.11 282 THR A CA 1
ATOM 2238 C C . THR A 1 282 ? 39.488 -16.207 -27.805 1.00 28.11 282 THR A C 1
ATOM 2240 O O . THR A 1 282 ? 38.262 -16.167 -27.780 1.00 28.11 282 THR A O 1
ATOM 2243 N N . ARG A 1 283 ? 40.245 -15.130 -28.045 1.00 25.78 283 ARG A N 1
ATOM 2244 C CA . ARG A 1 283 ? 39.801 -13.794 -28.475 1.00 25.78 283 ARG A CA 1
ATOM 2245 C C . ARG A 1 283 ? 39.936 -13.697 -29.993 1.00 25.78 283 ARG A C 1
ATOM 2247 O O . ARG A 1 283 ? 40.935 -14.193 -30.494 1.00 25.78 283 ARG A O 1
ATOM 2254 N N . HIS A 1 284 ? 39.066 -12.932 -30.656 1.00 28.88 284 HIS A N 1
ATOM 2255 C CA . HIS A 1 284 ? 39.444 -12.093 -31.802 1.00 28.88 284 HIS A CA 1
ATOM 2256 C C . HIS A 1 284 ? 38.435 -10.945 -32.017 1.00 28.88 284 HIS A C 1
ATOM 2258 O O . HIS A 1 284 ? 37.242 -11.176 -32.174 1.00 28.88 284 HIS A O 1
ATOM 2264 N N . SER A 1 285 ? 38.952 -9.714 -32.038 1.00 27.14 285 SER A N 1
ATOM 2265 C CA . SER A 1 285 ? 38.436 -8.546 -32.780 1.00 27.14 285 SER A CA 1
ATOM 2266 C C . SER A 1 285 ? 39.472 -8.221 -33.867 1.00 27.14 285 SER A C 1
ATOM 2268 O O . SER A 1 285 ? 40.629 -8.633 -33.700 1.00 27.14 285 SER A O 1
ATOM 2270 N N . PRO A 1 286 ? 39.112 -7.517 -34.960 1.00 40.38 286 PRO A N 1
ATOM 2271 C CA . PRO A 1 286 ? 39.455 -6.078 -35.037 1.00 40.38 286 PRO A CA 1
ATOM 2272 C C . PRO A 1 286 ? 38.443 -5.231 -35.881 1.00 40.38 286 PRO A C 1
ATOM 2274 O O . PRO A 1 286 ? 37.815 -5.743 -36.796 1.00 40.38 286 PRO A O 1
ATOM 2277 N N . SER A 1 287 ? 38.058 -4.017 -35.445 1.00 29.47 287 SER A N 1
ATOM 2278 C CA . SER A 1 287 ? 38.533 -2.667 -35.870 1.00 29.47 287 SER A CA 1
ATOM 2279 C C . SER A 1 287 ? 37.869 -2.035 -37.122 1.00 29.47 287 SER A C 1
ATOM 2281 O O . SER A 1 287 ? 37.905 -2.651 -38.180 1.00 29.47 287 SER A O 1
ATOM 2283 N N . GLY A 1 288 ? 37.441 -0.753 -37.034 1.00 26.11 288 GLY A N 1
ATOM 2284 C CA . GLY A 1 288 ? 37.570 0.229 -38.146 1.00 26.11 288 GLY A CA 1
ATOM 2285 C C . GLY A 1 288 ? 36.342 1.040 -38.648 1.00 26.11 288 GLY A C 1
ATOM 2286 O O . GLY A 1 288 ? 35.793 0.703 -39.683 1.00 26.11 288 GLY A O 1
ATOM 2287 N N . ILE A 1 289 ? 35.936 2.089 -37.907 1.00 26.88 289 ILE A N 1
ATOM 2288 C CA . ILE A 1 289 ? 35.697 3.549 -38.211 1.00 26.88 289 ILE A CA 1
ATOM 2289 C C . ILE A 1 289 ? 35.867 4.059 -39.694 1.00 26.88 289 ILE A C 1
ATOM 2291 O O . ILE A 1 289 ? 36.645 3.407 -40.386 1.00 26.88 289 ILE A O 1
ATOM 2295 N N . PRO A 1 290 ? 35.403 5.264 -40.195 1.00 39.44 290 PRO A N 1
ATOM 2296 C CA . PRO A 1 290 ? 34.382 6.307 -39.820 1.00 39.44 290 PRO A CA 1
ATOM 2297 C C . PRO A 1 290 ? 33.449 6.818 -40.979 1.00 39.44 290 PRO A C 1
ATOM 2299 O O . PRO A 1 290 ? 33.716 6.577 -42.150 1.00 39.44 290 PRO A O 1
ATOM 2302 N N . GLY A 1 291 ? 32.495 7.728 -40.671 1.00 26.33 291 GLY A N 1
ATOM 2303 C CA . GLY A 1 291 ? 32.322 8.978 -41.463 1.00 26.33 291 GLY A CA 1
ATOM 2304 C C . GLY A 1 291 ? 30.894 9.445 -41.823 1.00 26.33 291 GLY A C 1
ATOM 2305 O O . GLY A 1 291 ? 30.194 8.773 -42.562 1.00 26.33 291 GLY A O 1
ATOM 2306 N N . ALA A 1 292 ? 30.513 10.630 -41.321 1.00 26.17 292 ALA A N 1
ATOM 2307 C CA . ALA A 1 292 ? 29.257 11.413 -41.457 1.00 26.17 292 ALA A CA 1
ATOM 2308 C C . ALA A 1 292 ? 29.037 12.022 -42.893 1.00 26.17 292 ALA A C 1
ATOM 2310 O O . ALA A 1 292 ? 29.856 11.684 -43.747 1.00 26.17 292 ALA A O 1
ATOM 2311 N N . PRO A 1 293 ? 28.075 12.947 -43.223 1.00 37.44 293 PRO A N 1
ATOM 2312 C CA . PRO A 1 293 ? 27.218 13.780 -42.351 1.00 37.44 293 PRO A CA 1
ATOM 2313 C C . PRO A 1 293 ? 25.790 14.184 -42.841 1.00 37.44 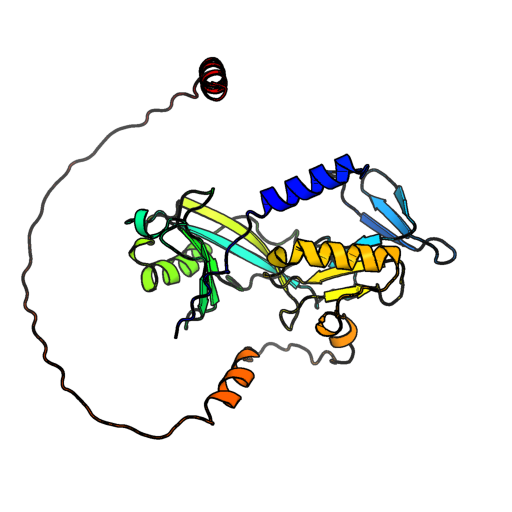293 PRO A C 1
ATOM 2315 O O . PRO A 1 293 ? 25.345 13.890 -43.945 1.00 37.44 293 PRO A O 1
ATOM 2318 N N . SER A 1 294 ? 25.163 15.015 -41.992 1.00 26.91 294 SER A N 1
ATOM 2319 C CA . SER A 1 294 ? 24.235 16.133 -42.271 1.00 26.91 294 SER A CA 1
ATOM 2320 C C . SER A 1 294 ? 22.722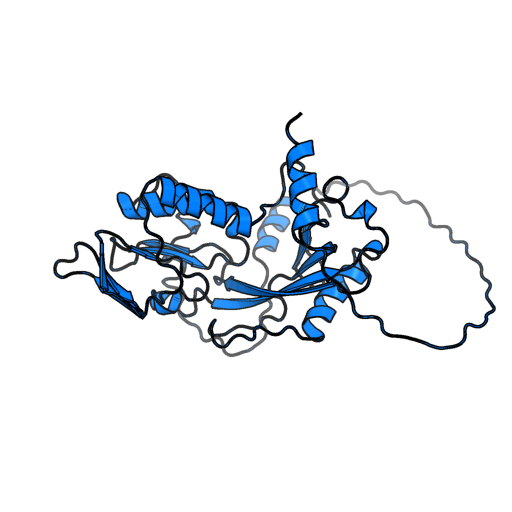 15.873 -42.289 1.00 26.91 294 SER A C 1
ATOM 2322 O O . SER A 1 294 ? 22.198 15.173 -43.148 1.00 26.91 294 SER A O 1
ATOM 2324 N N . ARG A 1 295 ? 22.007 16.561 -41.384 1.00 26.58 295 ARG A N 1
ATOM 2325 C CA . ARG A 1 295 ? 20.692 17.150 -41.671 1.00 26.58 295 ARG A CA 1
ATOM 2326 C C . ARG A 1 295 ? 20.518 18.480 -40.946 1.00 26.58 295 ARG A C 1
ATOM 2328 O O . ARG A 1 295 ? 20.755 18.589 -39.747 1.00 26.58 295 ARG A O 1
ATOM 2335 N N . GLU A 1 296 ? 20.105 19.457 -41.741 1.00 26.64 296 GLU A N 1
ATOM 2336 C CA . GLU A 1 296 ? 19.651 20.782 -41.360 1.00 26.64 296 GLU A CA 1
ATOM 2337 C C . GLU A 1 296 ? 18.286 20.751 -40.648 1.00 26.64 296 GLU A C 1
ATOM 2339 O O . GLU A 1 296 ? 17.405 19.940 -40.921 1.00 26.64 296 GLU A O 1
ATOM 2344 N N . THR A 1 297 ? 18.195 21.693 -39.719 1.00 27.06 297 THR A N 1
ATOM 2345 C CA . THR A 1 297 ? 17.082 22.470 -39.163 1.00 27.06 297 THR A CA 1
ATOM 2346 C C . THR A 1 297 ? 15.656 22.450 -39.759 1.00 27.06 297 THR A C 1
ATOM 2348 O O . THR A 1 297 ? 15.455 22.613 -40.956 1.00 27.06 297 THR A O 1
ATOM 2351 N N . HIS A 1 298 ? 14.711 22.570 -38.805 1.00 25.84 298 HIS A N 1
ATOM 2352 C CA . HIS A 1 298 ? 13.578 23.524 -38.711 1.00 25.84 298 HIS A CA 1
ATOM 2353 C C . HIS A 1 298 ? 12.118 23.098 -39.028 1.00 25.84 298 HIS A C 1
ATOM 2355 O O . HIS A 1 298 ? 11.814 22.580 -40.093 1.00 25.84 298 HIS A O 1
ATOM 2361 N N . LEU A 1 299 ? 11.234 23.536 -38.097 1.00 26.89 299 LEU A N 1
ATOM 2362 C CA . LEU A 1 299 ? 9.773 23.800 -38.169 1.00 26.89 299 LEU A CA 1
ATOM 2363 C C . LEU A 1 299 ? 8.841 22.578 -38.005 1.00 26.89 299 LEU A C 1
ATOM 2365 O O . LEU A 1 299 ? 9.140 21.504 -38.490 1.00 26.89 299 LEU A O 1
ATOM 2369 N N . SER A 1 300 ? 7.673 22.629 -37.356 1.00 26.50 300 SER A N 1
ATOM 2370 C CA . SER A 1 300 ? 6.929 23.654 -36.607 1.00 26.50 300 SER A CA 1
ATOM 2371 C C . SER A 1 300 ? 5.752 22.975 -35.881 1.00 26.50 300 SER A C 1
ATOM 2373 O O . SER A 1 300 ? 5.314 21.898 -36.273 1.00 26.50 300 SER A O 1
ATOM 2375 N N . ARG A 1 301 ? 5.208 23.655 -34.864 1.00 30.61 301 ARG A N 1
ATOM 2376 C CA . ARG A 1 301 ? 3.922 23.390 -34.189 1.00 30.61 301 ARG A CA 1
ATOM 2377 C C . ARG A 1 301 ? 2.782 22.999 -35.145 1.00 30.61 301 ARG A C 1
ATOM 2379 O O . ARG A 1 301 ? 2.588 23.672 -36.152 1.00 30.61 301 ARG A O 1
ATOM 2386 N N . ALA A 1 302 ? 1.930 22.072 -34.704 1.00 27.72 302 ALA A N 1
ATOM 2387 C CA . ALA A 1 302 ? 0.500 22.078 -35.014 1.00 27.72 302 ALA A CA 1
ATOM 2388 C C . ALA A 1 302 ? -0.295 21.461 -33.847 1.00 27.72 302 ALA A C 1
ATOM 2390 O O . ALA A 1 302 ? -0.083 20.313 -33.468 1.00 27.72 302 ALA A O 1
ATOM 2391 N N . TYR A 1 303 ? -1.162 22.285 -33.262 1.00 27.34 303 TYR A N 1
ATOM 2392 C CA . TYR A 1 303 ? -2.275 21.917 -32.386 1.00 27.34 303 TYR A CA 1
ATOM 2393 C C . TYR A 1 303 ? -3.485 21.515 -33.250 1.00 27.34 303 TYR A C 1
ATOM 2395 O O . TYR A 1 303 ? -3.657 22.072 -34.333 1.00 27.34 303 TYR A O 1
ATOM 2403 N N . GLY A 1 304 ? -4.351 20.652 -32.711 1.00 26.33 304 GLY A N 1
ATOM 2404 C CA . GLY A 1 304 ? -5.693 20.322 -33.223 1.00 26.33 304 GLY A CA 1
ATOM 2405 C C . GLY A 1 304 ? -5.838 18.817 -33.477 1.00 26.33 304 GLY A C 1
ATOM 2406 O O . GLY A 1 304 ? -4.910 18.200 -33.978 1.00 26.33 304 GLY A O 1
ATOM 2407 N N . GLU A 1 305 ? -6.903 18.100 -33.131 1.00 30.56 305 GLU A N 1
ATOM 2408 C CA . GLU A 1 305 ? -8.246 18.379 -32.612 1.00 30.56 305 GLU A CA 1
ATOM 2409 C C . GLU A 1 305 ? -8.741 17.069 -31.950 1.00 30.56 305 GLU A C 1
ATOM 2411 O O . GLU A 1 305 ? -8.323 15.976 -32.340 1.00 30.56 305 GLU A O 1
ATOM 2416 N N . GLN A 1 306 ? -9.626 17.151 -30.952 1.00 34.47 306 GLN A N 1
ATOM 2417 C CA . GLN A 1 306 ? -10.318 15.981 -30.388 1.00 34.47 306 GLN A CA 1
ATOM 2418 C C . GLN A 1 306 ? -11.429 15.492 -31.343 1.00 34.47 306 GLN A C 1
ATOM 2420 O O . GLN A 1 306 ? -12.161 16.330 -31.873 1.00 34.47 306 GLN A O 1
ATOM 2425 N N . PRO A 1 307 ? -11.631 14.174 -31.551 1.00 35.59 307 PRO A N 1
ATOM 2426 C CA . PRO A 1 307 ? -12.752 13.683 -32.350 1.00 35.59 307 PRO A CA 1
ATOM 2427 C C . PRO A 1 307 ? -14.088 13.821 -31.606 1.00 35.59 307 PRO A C 1
ATOM 2429 O O . PRO A 1 307 ? -14.191 13.490 -30.427 1.00 35.59 307 PRO A O 1
ATOM 2432 N N . SER A 1 308 ? -15.115 14.263 -32.331 1.00 45.16 308 SER A N 1
ATOM 2433 C CA . SER A 1 308 ? -16.487 14.460 -31.860 1.00 45.16 308 SER A CA 1
ATOM 2434 C C . SER A 1 308 ? -17.206 13.157 -31.468 1.00 45.16 308 SER A C 1
ATOM 2436 O O . SER A 1 308 ? -16.978 12.089 -32.043 1.00 45.16 308 SER A O 1
ATOM 2438 N N . GLU A 1 309 ? -18.140 13.275 -30.516 1.00 37.62 309 GLU A N 1
ATOM 2439 C CA . GLU A 1 309 ? -18.949 12.196 -29.913 1.00 37.62 309 GLU A CA 1
ATOM 2440 C C . GLU A 1 309 ? -19.672 11.287 -30.925 1.00 37.62 309 GLU A C 1
ATOM 2442 O O . GLU A 1 309 ? -19.926 10.116 -30.645 1.00 37.62 309 GLU A O 1
ATOM 2447 N N . GLN A 1 310 ? -19.919 11.766 -32.147 1.00 38.62 310 GLN A N 1
ATOM 2448 C CA . 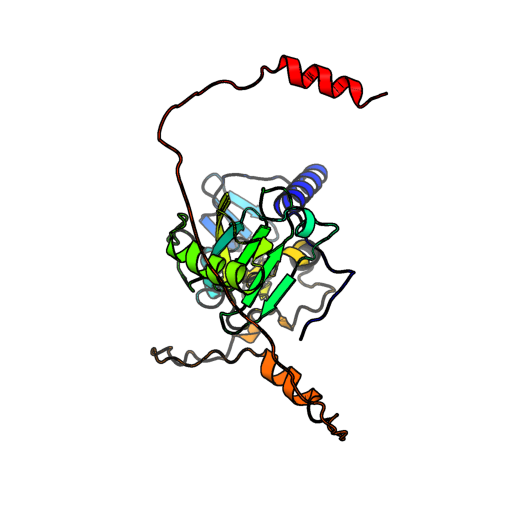GLN A 1 310 ? -20.570 10.984 -33.201 1.00 38.62 310 GLN A CA 1
ATOM 2449 C C . GLN A 1 310 ? -19.725 9.805 -33.716 1.00 38.62 310 GLN A C 1
ATOM 2451 O O . GLN A 1 310 ? -20.293 8.829 -34.205 1.00 38.62 310 GLN A O 1
ATOM 2456 N N . ARG A 1 311 ? -18.389 9.827 -33.567 1.00 44.19 311 ARG A N 1
ATOM 2457 C CA . ARG A 1 311 ? -17.541 8.670 -33.930 1.00 44.19 311 ARG A CA 1
ATOM 2458 C C . ARG A 1 311 ? -17.553 7.547 -32.893 1.00 44.19 311 ARG A C 1
ATOM 2460 O O . ARG A 1 311 ? -17.289 6.407 -33.263 1.00 44.19 311 ARG A O 1
ATOM 2467 N N . MET A 1 312 ? -17.892 7.828 -31.633 1.00 40.16 312 MET A N 1
ATOM 2468 C CA . MET A 1 312 ? -17.946 6.790 -30.594 1.00 40.16 312 MET A CA 1
ATOM 2469 C C . MET A 1 312 ? -19.225 5.946 -30.665 1.00 40.16 312 MET A C 1
ATOM 2471 O O . MET A 1 312 ? -19.189 4.761 -30.341 1.00 40.16 312 MET A O 1
ATOM 2475 N N . GLN A 1 313 ? -20.337 6.500 -31.155 1.00 41.66 313 GLN A N 1
ATOM 2476 C CA . GLN A 1 313 ? -21.598 5.753 -31.261 1.00 41.66 313 GLN A CA 1
ATOM 2477 C C . GLN A 1 313 ? -21.616 4.729 -32.405 1.00 41.66 313 GLN A C 1
ATOM 2479 O O . GLN A 1 313 ? -22.160 3.644 -32.225 1.00 41.66 313 GLN A O 1
ATOM 2484 N N . GLN A 1 314 ? -20.936 4.985 -33.527 1.00 37.09 314 GLN A N 1
ATOM 2485 C CA . GLN A 1 314 ? -20.856 4.005 -34.625 1.00 37.09 314 GLN A CA 1
ATOM 2486 C C . GLN A 1 314 ? -19.975 2.785 -34.306 1.00 37.09 314 GLN A C 1
ATOM 2488 O O . GLN A 1 314 ? -20.186 1.709 -34.862 1.00 37.09 314 GLN A O 1
ATOM 2493 N N . GLN A 1 315 ? -19.022 2.909 -33.378 1.00 39.00 315 GLN A N 1
ATOM 2494 C CA . GLN A 1 315 ? -18.167 1.790 -32.966 1.00 39.00 315 GLN A CA 1
ATOM 2495 C C . GLN A 1 315 ? -18.840 0.857 -31.943 1.00 39.00 315 GLN A C 1
ATOM 2497 O O . GLN A 1 315 ? -18.448 -0.303 -31.829 1.00 39.00 315 GLN A O 1
ATOM 2502 N N . ALA A 1 316 ? -19.886 1.319 -31.249 1.00 41.16 316 ALA A N 1
ATOM 2503 C CA . ALA A 1 316 ? -20.617 0.525 -30.260 1.00 41.16 316 ALA A CA 1
ATOM 2504 C C . ALA A 1 316 ? -21.630 -0.458 -30.885 1.00 41.16 316 ALA A C 1
ATOM 2506 O O . ALA A 1 316 ? -21.929 -1.490 -30.284 1.00 41.16 316 ALA A O 1
ATOM 2507 N N . GLU A 1 317 ? -22.122 -0.194 -32.099 1.00 44.12 317 GLU A N 1
ATOM 2508 C CA . GLU A 1 317 ? -23.108 -1.061 -32.769 1.00 44.12 317 GLU A CA 1
ATOM 2509 C C . GLU A 1 317 ? -22.477 -2.227 -33.546 1.00 44.12 317 GLU A C 1
ATOM 2511 O O . GLU A 1 317 ? -23.148 -3.218 -33.815 1.00 44.12 317 GLU A O 1
ATOM 2516 N N . THR A 1 318 ? -21.169 -2.188 -33.821 1.00 43.44 318 THR A N 1
ATOM 2517 C CA . THR A 1 318 ? -20.468 -3.275 -34.541 1.00 43.44 318 THR A CA 1
ATOM 2518 C C . THR A 1 318 ? -20.026 -4.425 -33.615 1.00 43.44 318 THR A C 1
ATOM 2520 O O . THR A 1 318 ? -19.602 -5.473 -34.084 1.00 43.44 318 THR A O 1
ATOM 2523 N N . ILE A 1 319 ? -20.151 -4.277 -32.289 1.00 42.91 319 ILE A N 1
ATOM 2524 C CA . ILE A 1 319 ? -19.725 -5.292 -31.298 1.00 42.91 319 ILE A CA 1
ATOM 2525 C C . ILE A 1 319 ? -20.908 -6.174 -30.821 1.00 42.91 319 ILE A C 1
ATOM 2527 O O . ILE A 1 319 ? -20.750 -7.035 -29.959 1.00 42.91 319 ILE A O 1
ATOM 2531 N N . ARG A 1 320 ? -22.113 -6.012 -31.389 1.00 45.91 320 ARG A N 1
ATOM 2532 C CA . ARG A 1 320 ? -23.311 -6.808 -31.035 1.00 45.91 320 ARG A CA 1
ATOM 2533 C C . ARG A 1 320 ? -23.925 -7.627 -32.185 1.00 45.91 320 ARG A C 1
ATOM 2535 O O . ARG A 1 320 ? -25.103 -7.972 -32.109 1.00 45.91 320 ARG A O 1
ATOM 2542 N N . SER A 1 321 ? -23.141 -7.997 -33.196 1.00 47.56 321 SER A N 1
ATOM 2543 C CA . SER A 1 321 ? -23.503 -9.006 -34.213 1.00 47.56 321 SER A CA 1
ATOM 2544 C C . SER A 1 321 ? -22.432 -10.079 -34.305 1.00 47.56 321 SER A C 1
ATOM 2546 O O . SER A 1 321 ? -22.798 -11.265 -34.415 1.00 47.56 321 SER A O 1
#

Nearest PDB structures (foldseek):
  7exs-assembly1_A  TM=9.612E-01  e=1.228E-22  Thermomicrobium roseum DSM 5159
  3m12-assembly1_A  TM=9.368E-01  e=7.329E-21  Bacillus sp. B-0618
  1l9c-assembly2_B  TM=9.280E-01  e=6.901E-21  Bacillus sp. B-0618
  2a89-assembly1_A  TM=9.270E-01  e=9.900E-21  Bacillus sp. B-0618
  3bhk-assembly1_A  TM=9.242E-01  e=1.116E-20  Bacillus sp. B-0618

Solvent-accessible surface area (backbone atoms only — not comparable to full-atom values): 20085 Å² total; per-residue (Å²): 139,87,87,86,63,88,91,59,84,86,79,63,65,68,60,53,52,54,50,50,52,54,52,40,42,76,76,69,50,83,81,78,75,97,58,55,76,77,51,71,46,69,33,90,91,68,70,22,34,36,40,37,39,81,83,51,76,48,75,41,71,47,44,78,48,66,60,56,54,54,36,36,83,80,37,64,86,36,56,89,45,37,39,23,30,50,31,54,36,40,14,18,36,40,79,48,54,79,60,33,29,70,92,62,24,73,65,48,78,44,81,54,96,94,44,44,34,36,38,39,30,41,60,101,52,77,24,40,33,38,36,42,67,65,53,82,67,47,64,50,57,64,89,73,48,79,66,80,83,55,71,71,64,48,49,66,53,46,55,52,32,50,72,79,36,55,54,38,51,45,61,76,69,46,76,47,63,52,74,30,18,34,23,95,84,52,46,51,29,43,42,60,41,95,91,40,66,46,29,26,38,49,36,20,45,35,75,65,41,74,90,42,47,69,62,52,51,52,42,51,50,31,29,48,75,67,68,48,53,97,65,92,46,78,88,16,38,66,66,81,64,64,87,68,74,85,72,74,88,69,92,67,96,70,79,82,74,63,81,65,58,66,63,54,61,69,59,64,76,76,72,83,79,86,85,86,86,89,86,85,90,84,86,86,85,87,92,84,89,89,85,88,88,89,82,85,86,87,89,78,92,82,88,87,78,82,84,63,75,74,64,59,58,65,62,62,66,72,77,77,121

Mean predicted aligned error: 12.91 Å

Foldseek 3Di:
DDDDDPPDADDPQVVVVVVVVVVCVVVPDDDDPPKAWQEKDADPVLQWIWTDIPPDIDTDRAAEAEVFLCSCSHVVVCVVFFWKAKWKKWFFAFLCLVCQAPVNDGWDWDQDPLAIKTWHGQDPDHGTMMIGQCQVVHIDRPVPDDFDDDPSSVVSRLVCCCVPPVRRNHDTPDMGMDMATAGPLLPKAWAARPVRQRYTYIDRNNPPCSVCVVVSVQQSVCSNPPVGDPDDCVVRHPCVPPPPPCPDCPDDDDPPPRPVVVVVVVPVVPDDDDDDDDDDDDDDDDDDDDDDDDDDDDDDDDDDDDDDPVVVVVVVVVVPD